Protein AF-0000000071566643 (afdb_homodimer)

Foldseek 3Di:
DDPLVVLVVLLVVLVVLLVVLQVVLVVCVVVVNNVSSVVSNVVSVVSVVSNVVSCVVNVVDDPLLVVLVVLLVVLCCLLVPPLVVVLVVCVVVVVPVSNLLSQLSNVQSVVVNVVSVVQSVQVVVVHGDDDFWWKAQQPRGRIDTHDQDCADPRPRDGSVRIDTDD/DDPLVVLVVLLVVLVVLLVVLQVVLVVCVVVVNNVSSVVSNVVSVVSVVRNVVSCVVNVVDDPLLVVLVVLLVVLCCLLVPPLVVVLVVCVVVVVPVSNLLSQLSNVQSVVSNVVSVVQSVQVVVVHGDDDFWWKAQQPRGRIDTHDQDCADPRPRDGSVRIDTDD

Sequence (332 aa):
MKTNDNLAEAFAGESQANRKYLAYAEAAAKDGLPEIAKLFRAVAAAETIHAHAHLRAMGGIKATAENLRAAISGEKHEFEEMYPAFIATAEAEGARMALLSMRHALEVEKVHHGLFTDALAAVEAGHDLPEGGIHVCGICGHTVIGEVPDQCPVCHAKAGKFSEIAMKTNDNLAEAFAGESQANRKYLAYAEAAAKDGLPEIAKLFRAVAAAETIHAHAHLRAMGGIKATAENLRAAISGEKHEFEEMYPAFIATAEAEGARMALLSMRHALEVEKVHHGLFTDALAAVEAGHDLPEGGIHVCGICGHTVIGEVPDQCPVCHAKAGKFSEIA

Secondary structure (DSSP, 8-state):
--HHHHHHHHHHHHHHHHHHHHHHHHHHHHTT-HHHHHHHHHHHHHHHHHHHHHHHHTT----HHHHHHHHHHHHHHIIIIIHHHHHHHHHHHT-HHHHHHHHHHHHHHHHHHHHHHHHHHHHHTT--PPS--EEEETTT--EEESSPPSB-TTT--BGGGEEEE-/--HHHHHHHHHHHHHHHHHHHHHHHHHHHHTT-HHHHHHHHHHHHHHHHHHHHHHHHTT----HHHHHHHHHHHHHHIIIIIHHHHHHHHHHHT-HHHHHHHHHHHHHHHHHHHHHHHHHHHHHTT--PPS--EEEETTT--EEESSPPSB-TTT--BGGGEEEE-

Solvent-accessible surface area (backbone atoms only — not comparable to full-atom values): 16301 Å² total; per-residue (Å²): 128,52,49,64,56,42,34,50,52,48,23,38,50,25,21,34,46,22,54,50,25,46,52,45,15,53,40,16,40,74,72,71,21,58,47,50,14,31,48,27,39,40,52,19,53,18,24,48,44,41,20,52,40,27,35,53,49,64,63,71,69,57,57,50,61,58,42,31,52,52,49,30,51,52,26,44,46,37,40,72,47,51,35,55,55,42,41,51,43,15,58,77,68,62,38,60,59,49,34,52,40,44,52,39,37,29,59,31,28,50,50,51,25,51,52,35,49,52,45,38,54,27,47,77,71,74,38,58,52,78,88,70,53,35,30,27,31,72,82,47,20,44,70,38,74,53,75,78,51,72,46,39,90,82,79,56,46,52,45,84,49,43,44,76,50,113,127,53,50,62,56,44,33,50,51,49,24,37,50,25,22,35,48,22,56,49,25,45,52,44,13,53,38,16,41,74,71,71,21,59,46,49,13,32,49,28,41,40,50,20,54,18,25,47,43,41,19,52,41,27,34,52,48,63,63,70,68,56,56,52,63,57,41,31,52,54,49,29,52,52,27,45,46,38,40,72,47,50,35,56,55,42,41,51,42,14,58,76,69,63,37,61,58,48,35,52,39,44,53,38,38,31,58,31,28,50,52,51,25,51,55,35,50,53,47,36,54,27,47,76,70,75,37,58,53,78,88,71,53,35,30,28,31,72,82,50,20,45,71,40,75,53,75,79,49,72,47,39,91,83,78,56,46,52,45,84,47,43,43,77,49,114

Structure (mmCIF, N/CA/C/O backbone):
data_AF-0000000071566643-model_v1
#
loop_
_entity.id
_entity.type
_entity.pdbx_description
1 polymer Rubrerythrin
#
loop_
_atom_site.group_PDB
_atom_site.id
_atom_site.type_symbol
_atom_site.label_atom_id
_atom_site.label_alt_id
_atom_site.label_comp_id
_atom_site.label_asym_id
_atom_site.label_entity_id
_atom_site.label_seq_id
_atom_site.pdbx_PDB_ins_code
_atom_site.Cartn_x
_atom_site.Cartn_y
_atom_site.Cartn_z
_atom_site.occupancy
_atom_site.B_iso_or_equiv
_atom_site.auth_seq_id
_atom_site.auth_comp_id
_atom_site.auth_asym_id
_atom_site.auth_atom_id
_atom_site.pdbx_PDB_model_num
ATOM 1 N N . MET A 1 1 ? 13.148 9.711 -19.125 1 86.56 1 MET A N 1
ATOM 2 C CA . MET A 1 1 ? 12.68 9.992 -17.781 1 86.56 1 MET A CA 1
ATOM 3 C C . MET A 1 1 ? 13.852 10.219 -16.828 1 86.56 1 MET A C 1
ATOM 5 O O . MET A 1 1 ? 14.938 9.664 -17.031 1 86.56 1 MET A O 1
ATOM 9 N N . LYS A 1 2 ? 13.609 11.109 -15.953 1 96.56 2 LYS A N 1
ATOM 10 C CA . LYS A 1 2 ? 14.625 11.359 -14.938 1 96.56 2 LYS A CA 1
ATOM 11 C C . LYS A 1 2 ? 14.5 10.383 -13.773 1 96.56 2 LYS A C 1
ATOM 13 O O . LYS A 1 2 ? 13.484 9.688 -13.648 1 96.56 2 LYS A O 1
ATOM 18 N N . THR A 1 3 ? 15.523 10.266 -13.016 1 98.44 3 THR A N 1
ATOM 19 C CA . THR A 1 3 ? 15.578 9.305 -11.914 1 98.44 3 THR A CA 1
ATOM 20 C C . THR A 1 3 ? 14.43 9.531 -10.938 1 98.44 3 THR A C 1
ATOM 22 O O . THR A 1 3 ? 13.82 8.578 -10.453 1 98.44 3 THR A O 1
ATOM 25 N N . ASN A 1 4 ? 14.156 10.773 -10.711 1 97.88 4 ASN A N 1
ATOM 26 C CA . ASN A 1 4 ? 13.062 11.039 -9.773 1 97.88 4 ASN A CA 1
ATOM 27 C C . ASN A 1 4 ? 11.727 10.578 -10.336 1 97.88 4 ASN A C 1
ATOM 29 O O . ASN A 1 4 ? 10.852 10.133 -9.578 1 97.88 4 ASN A O 1
ATOM 33 N N . ASP A 1 5 ? 11.516 10.719 -11.609 1 98.25 5 ASP A N 1
ATOM 34 C CA . ASP A 1 5 ? 10.32 10.195 -12.25 1 98.25 5 ASP A CA 1
ATOM 35 C C . ASP A 1 5 ? 10.266 8.672 -12.156 1 98.25 5 ASP A C 1
ATOM 37 O O . ASP A 1 5 ? 9.195 8.094 -11.93 1 98.25 5 ASP A O 1
ATOM 41 N N . ASN A 1 6 ? 11.445 8.062 -12.398 1 98.56 6 ASN A N 1
ATOM 42 C CA . ASN A 1 6 ? 11.539 6.605 -12.297 1 98.56 6 ASN A CA 1
ATOM 43 C C . ASN A 1 6 ? 11.234 6.121 -10.883 1 98.56 6 ASN A C 1
ATOM 45 O O . ASN A 1 6 ? 10.547 5.113 -10.695 1 98.56 6 ASN A O 1
ATOM 49 N N . LEU A 1 7 ? 11.727 6.871 -9.859 1 98.75 7 LEU A N 1
ATOM 50 C CA . LEU A 1 7 ? 11.438 6.539 -8.469 1 98.75 7 LEU A CA 1
ATOM 51 C C . LEU A 1 7 ? 9.945 6.641 -8.18 1 98.75 7 LEU A C 1
ATOM 53 O O . LEU A 1 7 ? 9.375 5.789 -7.488 1 98.75 7 LEU A O 1
ATOM 57 N N . ALA A 1 8 ? 9.352 7.656 -8.711 1 98.62 8 ALA A N 1
ATOM 58 C CA . ALA A 1 8 ? 7.914 7.844 -8.508 1 98.62 8 ALA A CA 1
ATOM 59 C C . ALA A 1 8 ? 7.121 6.691 -9.117 1 98.62 8 ALA A C 1
ATOM 61 O O . ALA A 1 8 ? 6.16 6.207 -8.523 1 98.62 8 ALA A O 1
ATOM 62 N N . GLU A 1 9 ? 7.496 6.305 -10.328 1 98.5 9 GLU A N 1
ATOM 63 C CA . GLU A 1 9 ? 6.832 5.18 -10.984 1 98.5 9 GLU A CA 1
ATOM 64 C C . GLU A 1 9 ? 7.047 3.885 -10.203 1 98.5 9 GLU A C 1
ATOM 66 O O . GLU A 1 9 ? 6.113 3.092 -10.047 1 98.5 9 GLU A O 1
ATOM 71 N N . ALA A 1 10 ? 8.266 3.668 -9.758 1 98.81 10 ALA A N 1
ATOM 72 C CA . ALA A 1 10 ? 8.57 2.473 -8.977 1 98.81 10 ALA A CA 1
ATOM 73 C C . ALA A 1 10 ? 7.805 2.463 -7.66 1 98.81 10 ALA A C 1
ATOM 75 O O . ALA A 1 10 ? 7.301 1.42 -7.238 1 98.81 10 ALA A O 1
ATOM 76 N N . PHE A 1 11 ? 7.754 3.643 -6.996 1 98.94 11 PHE A N 1
ATOM 77 C CA . PHE A 1 11 ? 6.977 3.773 -5.77 1 98.94 11 PHE A CA 1
ATOM 78 C C . PHE A 1 11 ? 5.516 3.412 -6.012 1 98.94 11 PHE A C 1
ATOM 80 O O . PHE A 1 11 ? 4.918 2.672 -5.23 1 98.94 11 PHE A O 1
ATOM 87 N N . ALA A 1 12 ? 4.957 3.908 -7.09 1 98.75 12 ALA A N 1
ATOM 88 C CA . ALA A 1 12 ? 3.578 3.592 -7.449 1 98.75 12 ALA A CA 1
ATOM 89 C C . ALA A 1 12 ? 3.402 2.094 -7.684 1 98.75 12 ALA A C 1
ATOM 91 O O . ALA A 1 12 ? 2.447 1.489 -7.188 1 98.75 12 ALA A O 1
ATOM 92 N N . GLY A 1 13 ? 4.301 1.516 -8.406 1 98.62 13 GLY A N 1
ATOM 93 C CA . GLY A 1 13 ? 4.234 0.091 -8.695 1 98.62 13 GLY A CA 1
ATOM 94 C C . GLY A 1 13 ? 4.32 -0.772 -7.449 1 98.62 13 GLY A C 1
ATOM 95 O O . GLY A 1 13 ? 3.506 -1.677 -7.258 1 98.62 13 GLY A O 1
ATOM 96 N N . GLU A 1 14 ? 5.32 -0.454 -6.574 1 98.94 14 GLU A N 1
ATOM 97 C CA . GLU A 1 14 ? 5.504 -1.236 -5.355 1 98.94 14 GLU A CA 1
ATOM 98 C C . GLU A 1 14 ? 4.309 -1.091 -4.418 1 98.94 14 GLU A C 1
ATOM 100 O O . GLU A 1 14 ? 3.918 -2.049 -3.748 1 98.94 14 GLU A O 1
ATOM 105 N N . SER A 1 15 ? 3.73 0.114 -4.359 1 98.94 15 SER A N 1
ATOM 106 C CA . SER A 1 15 ? 2.551 0.356 -3.535 1 98.94 15 SER A CA 1
ATOM 107 C C . SER A 1 15 ? 1.367 -0.482 -4.008 1 98.94 15 SER A C 1
ATOM 109 O O . SER A 1 15 ? 0.673 -1.098 -3.193 1 98.94 15 SER A O 1
ATOM 111 N N . GLN A 1 16 ? 1.172 -0.51 -5.309 1 98.88 16 GLN A N 1
ATOM 112 C CA . GLN A 1 16 ? 0.076 -1.281 -5.887 1 98.88 16 GLN A CA 1
ATOM 113 C C . GLN A 1 16 ? 0.292 -2.779 -5.688 1 98.88 16 GLN A C 1
ATOM 115 O O . GLN A 1 16 ? -0.655 -3.516 -5.398 1 98.88 16 GLN A O 1
ATOM 120 N N . ALA A 1 17 ? 1.56 -3.189 -5.855 1 98.88 17 ALA A N 1
ATOM 121 C CA . ALA A 1 17 ? 1.863 -4.605 -5.656 1 98.88 17 ALA A CA 1
ATOM 122 C C . ALA A 1 17 ? 1.521 -5.047 -4.238 1 98.88 17 ALA A C 1
ATOM 124 O O . ALA A 1 17 ? 0.964 -6.125 -4.035 1 98.88 17 ALA A O 1
ATOM 125 N N . ASN A 1 18 ? 1.875 -4.242 -3.291 1 98.94 18 ASN A N 1
ATOM 126 C CA . ASN A 1 18 ? 1.533 -4.566 -1.91 1 98.94 18 ASN A CA 1
ATOM 127 C C . ASN A 1 18 ? 0.031 -4.777 -1.739 1 98.94 18 ASN A C 1
ATOM 129 O O . ASN A 1 18 ? -0.397 -5.773 -1.154 1 98.94 18 ASN A O 1
ATOM 133 N N . ARG A 1 19 ? -0.787 -3.844 -2.221 1 98.88 19 ARG A N 1
ATOM 134 C CA . ARG A 1 19 ? -2.234 -3.949 -2.066 1 98.88 19 ARG A CA 1
ATOM 135 C C . ARG A 1 19 ? -2.773 -5.18 -2.789 1 98.88 19 ARG A C 1
ATOM 137 O O . ARG A 1 19 ? -3.631 -5.891 -2.26 1 98.88 19 ARG A O 1
ATOM 144 N N . LYS A 1 20 ? -2.266 -5.449 -4.031 1 98.94 20 LYS A N 1
ATOM 145 C CA . LYS A 1 20 ? -2.715 -6.609 -4.793 1 98.94 20 LYS A CA 1
ATOM 146 C C . LYS A 1 20 ? -2.404 -7.906 -4.047 1 98.94 20 LYS A C 1
ATOM 148 O O . LYS A 1 20 ? -3.275 -8.766 -3.896 1 98.94 20 LYS A O 1
ATOM 153 N N . TYR A 1 21 ? -1.2 -7.992 -3.559 1 98.94 21 TYR A N 1
ATOM 154 C CA . TYR A 1 21 ? -0.757 -9.258 -2.982 1 98.94 21 TYR A CA 1
ATOM 155 C C . TYR A 1 21 ? -1.482 -9.547 -1.674 1 98.94 21 TYR A C 1
ATOM 157 O O . TYR A 1 21 ? -1.75 -10.703 -1.347 1 98.94 21 TYR A O 1
ATOM 165 N N . LEU A 1 22 ? -1.832 -8.5 -0.95 1 98.94 22 LEU A N 1
ATOM 166 C CA . LEU A 1 22 ? -2.633 -8.734 0.248 1 98.94 22 LEU A CA 1
ATOM 167 C C . LEU A 1 22 ? -4.039 -9.188 -0.118 1 98.94 22 LEU A C 1
ATOM 169 O O . LEU A 1 22 ? -4.617 -10.039 0.562 1 98.94 22 LEU A O 1
ATOM 173 N N . ALA A 1 23 ? -4.594 -8.633 -1.182 1 98.94 23 ALA A N 1
ATOM 174 C CA . ALA A 1 23 ? -5.887 -9.117 -1.658 1 98.94 23 ALA A CA 1
ATOM 175 C C . ALA A 1 23 ? -5.789 -10.555 -2.152 1 98.94 23 ALA A C 1
ATOM 177 O O . ALA A 1 23 ? -6.676 -11.375 -1.886 1 98.94 23 ALA A O 1
ATOM 178 N N . TYR A 1 24 ? -4.707 -10.875 -2.873 1 98.94 24 TYR A N 1
ATOM 179 C CA . TYR A 1 24 ? -4.484 -12.227 -3.373 1 98.94 24 TYR A CA 1
ATOM 180 C C . TYR A 1 24 ? -4.309 -13.211 -2.223 1 98.94 24 TYR A C 1
ATOM 182 O O . TYR A 1 24 ? -4.711 -14.367 -2.326 1 98.94 24 TYR A O 1
ATOM 190 N N . ALA A 1 25 ? -3.635 -12.734 -1.163 1 98.94 25 ALA A N 1
ATOM 191 C CA . ALA A 1 25 ? -3.48 -13.57 0.022 1 98.94 25 ALA A CA 1
ATOM 192 C C . ALA A 1 25 ? -4.84 -13.984 0.581 1 98.94 25 ALA A C 1
ATOM 194 O O . ALA A 1 25 ? -5.043 -15.156 0.924 1 98.94 25 ALA A O 1
ATOM 195 N N . GLU A 1 26 ? -5.734 -13.047 0.691 1 98.81 26 GLU A N 1
ATOM 196 C CA . GLU A 1 26 ? -7.074 -13.352 1.179 1 98.81 26 GLU A CA 1
ATOM 197 C C . GLU A 1 26 ? -7.785 -14.344 0.258 1 98.81 26 GLU A C 1
ATOM 199 O O . GLU A 1 26 ? -8.445 -15.266 0.728 1 98.81 26 GLU A O 1
ATOM 204 N N . ALA A 1 27 ? -7.66 -14.125 -1.041 1 98.81 27 ALA A N 1
ATOM 205 C CA . ALA A 1 27 ? -8.25 -15.039 -2.014 1 98.81 27 ALA A CA 1
ATOM 206 C C . ALA A 1 27 ? -7.68 -16.453 -1.866 1 98.81 27 ALA A C 1
ATOM 208 O O . ALA A 1 27 ? -8.414 -17.438 -1.919 1 98.81 27 ALA A O 1
ATOM 209 N N . ALA A 1 28 ? -6.379 -16.531 -1.726 1 98.88 28 ALA A N 1
ATOM 210 C CA . ALA A 1 28 ? -5.727 -17.828 -1.574 1 98.88 28 ALA A CA 1
ATOM 211 C C . ALA A 1 28 ? -6.207 -18.547 -0.315 1 98.88 28 ALA A C 1
ATOM 213 O O . ALA A 1 28 ? -6.438 -19.75 -0.329 1 98.88 28 ALA A O 1
ATOM 214 N N . ALA A 1 29 ? -6.312 -17.781 0.771 1 98.81 29 ALA A N 1
ATOM 215 C CA . ALA A 1 29 ? -6.852 -18.359 2 1 98.81 29 ALA A CA 1
ATOM 216 C C . ALA A 1 29 ? -8.25 -18.906 1.774 1 98.81 29 ALA A C 1
ATOM 218 O O . ALA A 1 29 ? -8.562 -20.016 2.211 1 98.81 29 ALA A O 1
ATOM 219 N N . LYS A 1 30 ? -9.078 -18.172 1.105 1 98.62 30 LYS A N 1
ATOM 220 C CA . LYS A 1 30 ? -10.445 -18.594 0.818 1 98.62 30 LYS A CA 1
ATOM 221 C C . LYS A 1 30 ? -10.469 -19.828 -0.067 1 98.62 30 LYS A C 1
ATOM 223 O O . LYS A 1 30 ? -11.367 -20.672 0.05 1 98.62 30 LYS A O 1
ATOM 228 N N . ASP A 1 31 ? -9.5 -19.953 -0.931 1 98.5 31 ASP A N 1
ATOM 229 C CA . ASP A 1 31 ? -9.398 -21.078 -1.846 1 98.5 31 ASP A CA 1
ATOM 230 C C . ASP A 1 31 ? -8.828 -22.297 -1.137 1 98.5 31 ASP A C 1
ATOM 232 O O . ASP A 1 31 ? -8.617 -23.344 -1.76 1 98.5 31 ASP A O 1
ATOM 236 N N . GLY A 1 32 ? -8.453 -22.203 0.17 1 98.38 32 GLY A N 1
ATOM 237 C CA . GLY A 1 32 ? -7.934 -23.328 0.928 1 98.38 32 GLY A CA 1
ATOM 238 C C . GLY A 1 32 ? -6.445 -23.547 0.737 1 98.38 32 GLY A C 1
ATOM 239 O O . GLY A 1 32 ? -5.961 -24.672 0.788 1 98.38 32 GLY A O 1
ATOM 240 N N . LEU A 1 33 ? -5.773 -22.484 0.394 1 98.69 33 LEU A N 1
ATOM 241 C CA . LEU A 1 33 ? -4.332 -22.516 0.165 1 98.69 33 LEU A CA 1
ATOM 242 C C . LEU A 1 33 ? -3.605 -21.594 1.142 1 98.69 33 LEU A C 1
ATOM 244 O O . LEU A 1 33 ? -2.988 -20.609 0.732 1 98.69 33 LEU A O 1
ATOM 248 N N . PRO A 1 34 ? -3.541 -21.953 2.43 1 98.62 34 PRO A N 1
ATOM 249 C CA . PRO A 1 34 ? -3.008 -21.047 3.457 1 98.62 34 PRO A CA 1
ATOM 250 C C . PRO A 1 34 ? -1.513 -20.781 3.291 1 98.62 34 PRO A C 1
ATOM 252 O O . PRO A 1 34 ? -1.029 -19.719 3.648 1 98.62 34 PRO A O 1
ATOM 255 N N . GLU A 1 35 ? -0.776 -21.703 2.787 1 98.69 35 GLU A N 1
ATOM 256 C CA . GLU A 1 35 ? 0.658 -21.484 2.637 1 98.69 35 GLU A CA 1
ATOM 257 C C . GLU A 1 35 ? 0.949 -20.516 1.485 1 98.69 35 GLU A C 1
ATOM 259 O O . GLU A 1 35 ? 1.887 -19.719 1.555 1 98.69 35 GLU A O 1
ATOM 264 N N . ILE A 1 36 ? 0.182 -20.594 0.44 1 98.88 36 ILE A N 1
ATOM 265 C CA . ILE A 1 36 ? 0.317 -19.625 -0.65 1 98.88 36 ILE A CA 1
ATOM 266 C C . ILE A 1 36 ? -0.153 -18.25 -0.186 1 98.88 36 ILE A C 1
ATOM 268 O O . ILE A 1 36 ? 0.425 -17.234 -0.566 1 98.88 36 ILE A O 1
ATOM 272 N N . ALA A 1 37 ? -1.225 -18.219 0.633 1 98.94 37 ALA A N 1
ATOM 273 C CA . ALA A 1 37 ? -1.638 -16.953 1.245 1 98.94 37 ALA A CA 1
ATOM 274 C C . ALA A 1 37 ? -0.489 -16.312 2.025 1 98.94 37 ALA A C 1
ATOM 276 O O . ALA A 1 37 ? -0.242 -15.117 1.913 1 98.94 37 ALA A O 1
ATOM 277 N N . LYS A 1 38 ? 0.237 -17.156 2.736 1 98.81 38 LYS A N 1
ATOM 278 C CA . LYS A 1 38 ? 1.388 -16.703 3.512 1 98.81 38 LYS A CA 1
ATOM 279 C C . LYS A 1 38 ? 2.479 -16.141 2.6 1 98.81 38 LYS A C 1
ATOM 281 O O . LYS A 1 38 ? 3.107 -15.133 2.92 1 98.81 38 LYS A O 1
ATOM 286 N N . LEU A 1 39 ? 2.707 -16.781 1.517 1 98.88 39 LEU A N 1
ATOM 287 C CA . LEU A 1 39 ? 3.691 -16.297 0.552 1 98.88 39 LEU A CA 1
ATOM 288 C C . LEU A 1 39 ? 3.311 -14.922 0.027 1 98.88 39 LEU A C 1
ATOM 290 O O . LEU A 1 39 ? 4.156 -14.023 -0.044 1 98.88 39 LEU A O 1
ATOM 294 N N . PHE A 1 40 ? 1.979 -14.734 -0.355 1 98.94 40 PHE A N 1
ATOM 295 C CA . PHE A 1 40 ? 1.52 -13.43 -0.819 1 98.94 40 PHE A CA 1
ATOM 296 C C . PHE A 1 40 ? 1.737 -12.367 0.251 1 98.94 40 PHE A C 1
ATOM 298 O O . PHE A 1 40 ? 2.158 -11.25 -0.053 1 98.94 40 PHE A O 1
ATOM 305 N N . ARG A 1 41 ? 1.467 -12.695 1.492 1 98.94 41 ARG A N 1
ATOM 306 C CA . ARG A 1 41 ? 1.683 -11.734 2.574 1 98.94 41 ARG A CA 1
ATOM 307 C C . ARG A 1 41 ? 3.162 -11.398 2.715 1 98.94 41 ARG A C 1
ATOM 309 O O . ARG A 1 41 ? 3.518 -10.242 2.969 1 98.94 41 ARG A O 1
ATOM 316 N N . ALA A 1 42 ? 4.055 -12.375 2.598 1 98.94 42 ALA A N 1
ATOM 317 C CA . ALA A 1 42 ? 5.496 -12.156 2.727 1 98.94 42 ALA A CA 1
ATOM 318 C C . ALA A 1 42 ? 6.012 -11.25 1.616 1 98.94 42 ALA A C 1
ATOM 320 O O . ALA A 1 42 ? 6.781 -10.32 1.873 1 98.94 42 ALA A O 1
ATOM 321 N N . VAL A 1 43 ? 5.555 -11.547 0.416 1 98.94 43 VAL A N 1
ATOM 322 C CA . VAL A 1 43 ? 6 -10.711 -0.697 1 98.94 43 VAL A CA 1
ATOM 323 C C . VAL A 1 43 ? 5.41 -9.312 -0.563 1 98.94 43 VAL A C 1
ATOM 325 O O . VAL A 1 43 ? 6.07 -8.32 -0.884 1 98.94 43 VAL A O 1
ATOM 328 N N . ALA A 1 44 ? 4.133 -9.211 -0.082 1 98.94 44 ALA A N 1
ATOM 329 C CA . ALA A 1 44 ? 3.559 -7.895 0.188 1 98.94 44 ALA A CA 1
ATOM 330 C C . ALA A 1 44 ? 4.422 -7.113 1.174 1 98.94 44 ALA A C 1
ATOM 332 O O . ALA A 1 44 ? 4.629 -5.91 1.006 1 98.94 44 ALA A O 1
ATOM 333 N N . ALA A 1 45 ? 4.934 -7.754 2.189 1 98.88 45 ALA A N 1
ATOM 334 C CA . ALA A 1 45 ? 5.816 -7.102 3.154 1 98.88 45 ALA A CA 1
ATOM 335 C C . ALA A 1 45 ? 7.09 -6.602 2.479 1 98.88 45 ALA A C 1
ATOM 337 O O . ALA A 1 45 ? 7.566 -5.504 2.775 1 98.88 45 ALA A O 1
ATOM 338 N N . ALA A 1 46 ? 7.637 -7.406 1.629 1 98.94 46 ALA A N 1
ATOM 339 C CA . ALA A 1 46 ? 8.82 -7.012 0.869 1 98.94 46 ALA A CA 1
ATOM 340 C C . ALA A 1 46 ? 8.531 -5.789 0.002 1 98.94 46 ALA A C 1
ATOM 342 O O . ALA A 1 46 ? 9.359 -4.883 -0.095 1 98.94 46 ALA A O 1
ATOM 343 N N . GLU A 1 47 ? 7.305 -5.746 -0.63 1 98.94 47 GLU A N 1
ATOM 344 C CA . GLU A 1 47 ? 6.941 -4.613 -1.479 1 98.94 47 GLU A CA 1
ATOM 345 C C . GLU A 1 47 ? 6.832 -3.326 -0.665 1 98.94 47 GLU A C 1
ATOM 347 O O . GLU A 1 47 ? 7.113 -2.238 -1.171 1 98.94 47 GLU A O 1
ATOM 352 N N . THR A 1 48 ? 6.418 -3.436 0.57 1 98.88 48 THR A N 1
ATOM 353 C CA . THR A 1 48 ? 6.406 -2.281 1.462 1 98.88 48 THR A CA 1
ATOM 354 C C . THR A 1 48 ? 7.816 -1.725 1.641 1 98.88 48 THR A C 1
ATOM 356 O O . THR A 1 48 ? 8.023 -0.511 1.572 1 98.88 48 THR A O 1
ATOM 359 N N . ILE A 1 49 ? 8.766 -2.605 1.858 1 98.88 49 ILE A N 1
ATOM 360 C CA . ILE A 1 49 ? 10.156 -2.201 2.053 1 98.88 49 ILE A CA 1
ATOM 361 C C . ILE A 1 49 ? 10.664 -1.488 0.802 1 98.88 49 ILE A C 1
ATOM 363 O O . ILE A 1 49 ? 11.297 -0.434 0.896 1 98.88 49 ILE A O 1
ATOM 367 N N . HIS A 1 50 ? 10.352 -2.023 -0.378 1 98.94 50 HIS A N 1
ATOM 368 C CA . HIS A 1 50 ? 10.75 -1.4 -1.637 1 98.94 50 HIS A CA 1
ATOM 369 C C . HIS A 1 50 ? 10.109 -0.025 -1.793 1 98.94 50 HIS A C 1
ATOM 371 O O . HIS A 1 50 ? 10.789 0.948 -2.125 1 98.94 50 HIS A O 1
ATOM 377 N N . ALA A 1 51 ? 8.805 0.051 -1.548 1 98.94 51 ALA A N 1
ATOM 378 C CA . ALA A 1 51 ? 8.07 1.305 -1.705 1 98.94 51 ALA A CA 1
ATOM 379 C C . ALA A 1 51 ? 8.648 2.396 -0.81 1 98.94 51 ALA A C 1
ATOM 381 O O . ALA A 1 51 ? 8.891 3.516 -1.265 1 98.94 51 ALA A O 1
ATOM 382 N N . HIS A 1 52 ? 8.891 2.037 0.436 1 98.88 52 HIS A N 1
ATOM 383 C CA . HIS A 1 52 ? 9.383 3.033 1.378 1 98.88 52 HIS A CA 1
ATOM 384 C C . HIS A 1 52 ? 10.82 3.428 1.06 1 98.88 52 HIS A C 1
ATOM 386 O O . HIS A 1 52 ? 11.211 4.582 1.256 1 98.88 52 HIS A O 1
ATOM 392 N N . ALA A 1 53 ? 11.656 2.473 0.554 1 98.81 53 ALA A N 1
ATOM 393 C CA . ALA A 1 53 ? 13.008 2.809 0.125 1 98.81 53 ALA A CA 1
ATOM 394 C C . ALA A 1 53 ? 12.984 3.816 -1.021 1 98.81 53 ALA A C 1
ATOM 396 O O . ALA A 1 53 ? 13.766 4.773 -1.029 1 98.81 53 ALA A O 1
ATOM 397 N N . HIS A 1 54 ? 12.094 3.59 -1.986 1 98.88 54 HIS A N 1
ATOM 398 C CA . HIS A 1 54 ? 11.969 4.512 -3.111 1 98.88 54 HIS A CA 1
ATOM 399 C C . HIS A 1 54 ? 11.492 5.883 -2.648 1 98.88 54 HIS A C 1
ATOM 401 O O . HIS A 1 54 ? 12.008 6.91 -3.096 1 98.88 54 HIS A O 1
ATOM 407 N N . LEU A 1 55 ? 10.469 5.895 -1.773 1 98.88 55 LEU A N 1
ATOM 408 C CA . LEU A 1 55 ? 9.922 7.145 -1.253 1 98.88 55 LEU A CA 1
ATOM 409 C C . LEU A 1 55 ? 10.992 7.953 -0.537 1 98.88 55 LEU A C 1
ATOM 411 O O . LEU A 1 55 ? 11.086 9.172 -0.715 1 98.88 55 LEU A O 1
ATOM 415 N N . ARG A 1 56 ? 11.789 7.254 0.221 1 98.69 56 ARG A N 1
ATOM 416 C CA . ARG A 1 56 ? 12.891 7.918 0.903 1 98.69 56 ARG A CA 1
ATOM 417 C C . ARG A 1 56 ? 13.906 8.461 -0.098 1 98.69 56 ARG A C 1
ATOM 419 O O . ARG A 1 56 ? 14.359 9.602 0.026 1 98.69 56 ARG A O 1
ATOM 426 N N . ALA A 1 57 ? 14.273 7.656 -1.081 1 98.5 57 ALA A N 1
ATOM 427 C CA . ALA A 1 57 ? 15.281 8.031 -2.062 1 98.5 57 ALA A CA 1
ATOM 428 C C . ALA A 1 57 ? 14.852 9.266 -2.848 1 98.5 57 ALA A C 1
ATOM 430 O O . ALA A 1 57 ? 15.695 10.07 -3.258 1 98.5 57 ALA A O 1
ATOM 431 N N . MET A 1 58 ? 13.547 9.414 -2.98 1 97.62 58 MET A N 1
ATOM 432 C CA . MET A 1 58 ? 13.102 10.562 -3.766 1 97.62 58 MET A CA 1
ATOM 433 C C . MET A 1 58 ? 12.789 11.75 -2.863 1 97.62 58 MET A C 1
ATOM 435 O O . MET A 1 58 ? 12.273 12.766 -3.328 1 97.62 58 MET A O 1
ATOM 439 N N . GLY A 1 59 ? 13.016 11.617 -1.567 1 97.88 59 GLY A N 1
ATOM 440 C CA . GLY A 1 59 ? 12.844 12.727 -0.642 1 97.88 59 GLY A CA 1
ATOM 441 C C . GLY A 1 59 ? 11.391 12.984 -0.292 1 97.88 59 GLY A C 1
ATOM 442 O O . GLY A 1 59 ? 10.992 14.133 -0.051 1 97.88 59 GLY A O 1
ATOM 443 N N . GLY A 1 60 ? 10.609 11.891 -0.23 1 98.38 60 GLY A N 1
ATOM 444 C CA . GLY A 1 60 ? 9.164 12.039 -0.09 1 98.38 60 GLY A CA 1
ATOM 445 C C . GLY A 1 60 ? 8.703 12.023 1.354 1 98.38 60 GLY A C 1
ATOM 446 O O . GLY A 1 60 ? 7.504 12.094 1.627 1 98.38 60 GLY A O 1
ATOM 447 N N . ILE A 1 61 ? 9.633 11.922 2.275 1 98.81 61 ILE A N 1
ATOM 448 C CA . ILE A 1 61 ? 9.32 11.93 3.701 1 98.81 61 ILE A CA 1
ATOM 449 C C . ILE A 1 61 ? 9.992 13.133 4.367 1 98.81 61 ILE A C 1
ATOM 451 O O . ILE A 1 61 ? 11.219 13.258 4.344 1 98.81 61 ILE A O 1
ATOM 455 N N . LYS A 1 62 ? 9.219 13.992 4.891 1 98.62 62 LYS A N 1
ATOM 456 C CA . LYS A 1 62 ? 9.703 15.242 5.473 1 98.62 62 LYS A CA 1
ATOM 457 C C . LYS A 1 62 ? 9.234 15.398 6.918 1 98.62 62 LYS A C 1
ATOM 459 O O . LYS A 1 62 ? 8.875 14.406 7.566 1 98.62 62 LYS A O 1
ATOM 464 N N . ALA A 1 63 ? 9.453 16.547 7.457 1 98.62 63 ALA A N 1
ATOM 465 C CA . ALA A 1 63 ? 8.93 16.844 8.789 1 98.62 63 ALA A CA 1
ATOM 466 C C . ALA A 1 63 ? 7.402 16.766 8.812 1 98.62 63 ALA A C 1
ATOM 468 O O . ALA A 1 63 ? 6.75 16.922 7.777 1 98.62 63 ALA A O 1
ATOM 469 N N . THR A 1 64 ? 6.863 16.547 9.984 1 98.88 64 THR A N 1
ATOM 470 C CA . THR A 1 64 ? 5.445 16.219 10.117 1 98.88 64 THR A CA 1
ATOM 471 C C . THR A 1 64 ? 4.582 17.328 9.523 1 98.88 64 THR A C 1
ATOM 473 O O . THR A 1 64 ? 3.604 17.062 8.828 1 98.88 64 THR A O 1
ATOM 476 N N . ALA A 1 65 ? 4.926 18.547 9.719 1 98.88 65 ALA A N 1
ATOM 477 C CA . ALA A 1 65 ? 4.129 19.656 9.172 1 98.88 65 ALA A CA 1
ATOM 478 C C . ALA A 1 65 ? 4.109 19.609 7.648 1 98.88 65 ALA A C 1
ATOM 480 O O . ALA A 1 65 ? 3.064 19.812 7.031 1 98.88 65 ALA A O 1
ATOM 481 N N . GLU A 1 66 ? 5.258 19.375 7.043 1 98.88 66 GLU A N 1
ATOM 482 C CA . GLU A 1 66 ? 5.34 19.281 5.59 1 98.88 66 GLU A CA 1
ATOM 483 C C . GLU A 1 66 ? 4.582 18.062 5.062 1 98.88 66 GLU A C 1
ATOM 485 O O . GLU A 1 66 ? 3.92 18.141 4.027 1 98.88 66 GLU A O 1
ATOM 490 N N . ASN A 1 67 ? 4.723 16.953 5.77 1 98.94 67 ASN A N 1
ATOM 491 C CA . ASN A 1 67 ? 3.992 15.742 5.395 1 98.94 67 ASN A CA 1
ATOM 492 C C . ASN A 1 67 ? 2.482 15.961 5.449 1 98.94 67 ASN A C 1
ATOM 494 O O . ASN A 1 67 ? 1.751 15.5 4.574 1 98.94 67 ASN A O 1
ATOM 498 N N . LEU A 1 68 ? 2.01 16.672 6.5 1 99 68 LEU A N 1
ATOM 499 C CA . LEU A 1 68 ? 0.592 17 6.625 1 99 68 LEU A CA 1
ATOM 500 C C . LEU A 1 68 ? 0.13 17.891 5.477 1 99 68 LEU A C 1
ATOM 502 O O . LEU A 1 68 ? -0.958 17.688 4.934 1 99 68 LEU A O 1
ATOM 506 N N . ARG A 1 69 ? 0.947 18.844 5.07 1 98.94 69 ARG A N 1
ATOM 507 C CA . ARG A 1 69 ? 0.58 19.703 3.955 1 98.94 69 ARG A CA 1
ATOM 508 C C . ARG A 1 69 ? 0.455 18.906 2.662 1 98.94 69 ARG A C 1
ATOM 510 O O . ARG A 1 69 ? -0.457 19.141 1.866 1 98.94 69 ARG A O 1
ATOM 517 N N . ALA A 1 70 ? 1.396 18 2.475 1 98.81 70 ALA A N 1
ATOM 518 C CA . ALA A 1 70 ? 1.317 17.125 1.303 1 98.81 70 ALA A CA 1
ATOM 519 C C . ALA A 1 70 ? 0.046 16.281 1.329 1 98.81 70 ALA A C 1
ATOM 521 O O . ALA A 1 70 ? -0.622 16.125 0.305 1 98.81 70 ALA A O 1
ATOM 522 N N . ALA A 1 71 ? -0.281 15.711 2.5 1 98.94 71 ALA A N 1
ATOM 523 C CA . ALA A 1 71 ? -1.475 14.883 2.65 1 98.94 71 ALA A CA 1
ATOM 524 C C . ALA A 1 71 ? -2.74 15.695 2.393 1 98.94 71 ALA A C 1
ATOM 526 O O . ALA A 1 71 ? -3.654 15.227 1.706 1 98.94 71 ALA A O 1
ATOM 527 N N . ILE A 1 72 ? -2.805 16.922 2.945 1 98.94 72 ILE A N 1
ATOM 528 C CA . ILE A 1 72 ? -3.947 17.812 2.771 1 98.94 72 ILE A CA 1
ATOM 529 C C . ILE A 1 72 ? -4.164 18.094 1.285 1 98.94 72 ILE A C 1
ATOM 531 O O . ILE A 1 72 ? -5.289 18 0.789 1 98.94 72 ILE A O 1
ATOM 535 N N . SER A 1 73 ? -3.102 18.406 0.595 1 98.75 73 SER A N 1
ATOM 536 C CA . SER A 1 73 ? -3.176 18.688 -0.835 1 98.75 73 SER A CA 1
ATOM 537 C C . SER A 1 73 ? -3.666 17.469 -1.611 1 98.75 73 SER A C 1
ATOM 539 O O . SER A 1 73 ? -4.488 17.594 -2.521 1 98.75 73 SER A O 1
ATOM 541 N N . GLY A 1 74 ? -3.115 16.297 -1.304 1 98.31 74 GLY A N 1
ATOM 542 C CA . GLY A 1 74 ? -3.533 15.07 -1.963 1 98.31 74 GLY A CA 1
ATOM 543 C C . GLY A 1 74 ? -4.996 14.742 -1.739 1 98.31 74 GLY A C 1
ATOM 544 O O . GLY A 1 74 ? -5.723 14.438 -2.689 1 98.31 74 GLY A O 1
ATOM 545 N N . GLU A 1 75 ? -5.445 14.82 -0.476 1 98.75 75 GLU A N 1
ATOM 546 C CA . GLU A 1 75 ? -6.848 14.555 -0.168 1 98.75 75 GLU A CA 1
ATOM 547 C C . GLU A 1 75 ? -7.77 15.531 -0.9 1 98.75 75 GLU A C 1
ATOM 549 O O . GLU A 1 75 ? -8.812 15.133 -1.421 1 98.75 75 GLU A O 1
ATOM 554 N N . LYS A 1 76 ? -7.375 16.797 -0.876 1 98.69 76 LYS A N 1
ATOM 555 C CA . LYS A 1 76 ? -8.164 17.828 -1.535 1 98.69 76 LYS A CA 1
ATOM 556 C C . LYS A 1 76 ? -8.328 17.531 -3.023 1 98.69 76 LYS A C 1
ATOM 558 O O . LYS A 1 76 ? -9.43 17.625 -3.564 1 98.69 76 LYS A O 1
ATOM 563 N N . HIS A 1 77 ? -7.223 17.203 -3.666 1 98.44 77 HIS A N 1
ATOM 564 C CA . HIS A 1 77 ? -7.266 16.859 -5.082 1 98.44 77 HIS A CA 1
ATOM 565 C C . HIS A 1 77 ? -8.234 15.703 -5.344 1 98.44 77 HIS A C 1
ATOM 567 O O . HIS A 1 77 ? -9 15.742 -6.309 1 98.44 77 HIS A O 1
ATOM 573 N N . GLU A 1 78 ? -8.258 14.703 -4.484 1 98.38 78 GLU A N 1
ATOM 574 C CA . GLU A 1 78 ? -9.094 13.523 -4.684 1 98.38 78 GLU A CA 1
ATOM 575 C C . GLU A 1 78 ? -10.578 13.867 -4.57 1 98.38 78 GLU A C 1
ATOM 577 O O . GLU A 1 78 ? -11.367 13.516 -5.449 1 98.38 78 GLU A O 1
ATOM 582 N N . PHE A 1 79 ? -11.008 14.586 -3.518 1 98.06 79 PHE A N 1
ATOM 583 C CA . PHE A 1 79 ? -12.438 14.75 -3.32 1 98.06 79 PHE A CA 1
ATOM 584 C C . PHE A 1 79 ? -12.969 15.93 -4.121 1 98.06 79 PHE A C 1
ATOM 586 O O . PHE A 1 79 ? -14.164 16 -4.426 1 98.06 79 PHE A O 1
ATOM 593 N N . GLU A 1 80 ? -12.078 16.891 -4.539 1 98.5 80 GLU A N 1
ATOM 594 C CA . GLU A 1 80 ? -12.578 18.047 -5.266 1 98.5 80 GLU A CA 1
ATOM 595 C C . GLU A 1 80 ? -12.516 17.828 -6.773 1 98.5 80 GLU A C 1
ATOM 597 O O . GLU A 1 80 ? -13.297 18.422 -7.527 1 98.5 80 GLU A O 1
ATOM 602 N N . GLU A 1 81 ? -11.57 16.984 -7.219 1 98.38 81 GLU A N 1
ATOM 603 C CA . GLU A 1 81 ? -11.328 16.922 -8.656 1 98.38 81 GLU A CA 1
ATOM 604 C C . GLU A 1 81 ? -11.406 15.477 -9.156 1 98.38 81 GLU A C 1
ATOM 606 O O . GLU A 1 81 ? -12.25 15.148 -9.984 1 98.38 81 GLU A O 1
ATOM 611 N N . MET A 1 82 ? -10.617 14.57 -8.617 1 98.25 82 MET A N 1
ATOM 612 C CA . MET A 1 82 ? -10.43 13.227 -9.164 1 98.25 82 MET A CA 1
ATOM 613 C C . MET A 1 82 ? -11.719 12.422 -9.07 1 98.25 82 MET A C 1
ATOM 615 O O . MET A 1 82 ? -12.258 11.984 -10.094 1 98.25 82 MET A O 1
ATOM 619 N N . TYR A 1 83 ? -12.195 12.305 -7.871 1 98.75 83 TYR A N 1
ATOM 620 C CA . TYR A 1 83 ? -13.32 11.391 -7.691 1 98.75 83 TYR A CA 1
ATOM 621 C C . TYR A 1 83 ? -14.586 11.953 -8.328 1 98.75 83 TYR A C 1
ATOM 623 O O . TYR A 1 83 ? -15.367 11.211 -8.938 1 98.75 83 TYR A O 1
ATOM 631 N N . PRO A 1 84 ? -14.898 13.312 -8.203 1 98.75 84 PRO A N 1
ATOM 632 C CA . PRO A 1 84 ? -16.078 13.812 -8.914 1 98.75 84 PRO A CA 1
ATOM 633 C C . PRO A 1 84 ? -16.047 13.5 -10.406 1 98.75 84 PRO A C 1
ATOM 635 O O . PRO A 1 84 ? -17.062 13.07 -10.969 1 98.75 84 PRO A O 1
ATOM 638 N N . ALA A 1 85 ? -14.898 13.648 -11.047 1 98.69 85 ALA A N 1
ATOM 639 C CA . ALA A 1 85 ? -14.781 13.344 -12.469 1 98.69 85 ALA A CA 1
ATOM 640 C C . ALA A 1 85 ? -14.945 11.844 -12.727 1 98.69 85 ALA A C 1
ATOM 642 O O . ALA A 1 85 ? -15.602 11.445 -13.688 1 98.69 85 ALA A O 1
ATOM 643 N N . PHE A 1 86 ? -14.344 11.008 -11.906 1 98.81 86 PHE A N 1
ATOM 644 C CA . PHE A 1 86 ? -14.422 9.562 -12.055 1 98.81 86 PHE A CA 1
ATOM 645 C C . PHE A 1 86 ? -15.852 9.07 -11.852 1 98.81 86 PHE A C 1
ATOM 647 O O . PHE A 1 86 ? -16.312 8.188 -12.578 1 98.81 86 PHE A O 1
ATOM 654 N N . ILE A 1 87 ? -16.516 9.609 -10.836 1 98.69 87 ILE A N 1
ATOM 655 C CA . ILE A 1 87 ? -17.891 9.219 -10.508 1 98.69 87 ILE A CA 1
ATOM 656 C C . ILE A 1 87 ? -18.828 9.586 -11.656 1 98.69 87 ILE A C 1
ATOM 658 O O . ILE A 1 87 ? -19.703 8.805 -12.023 1 98.69 87 ILE A O 1
ATOM 662 N N . ALA A 1 88 ? -18.609 10.75 -12.273 1 98.56 88 ALA A N 1
ATOM 663 C CA . ALA A 1 88 ? -19.422 11.156 -13.414 1 98.56 88 ALA A CA 1
ATOM 664 C C . ALA A 1 88 ? -19.297 10.148 -14.555 1 98.56 88 ALA A C 1
ATOM 666 O O . ALA A 1 88 ? -20.297 9.789 -15.188 1 98.56 88 ALA A O 1
ATOM 667 N N . THR A 1 89 ? -18.078 9.711 -14.844 1 98.56 89 THR A N 1
ATOM 668 C CA . THR A 1 89 ? -17.828 8.719 -15.891 1 98.56 89 THR A CA 1
ATOM 669 C C . THR A 1 89 ? -18.531 7.398 -15.555 1 98.56 89 THR A C 1
ATOM 671 O O . THR A 1 89 ? -19.172 6.793 -16.406 1 98.56 89 THR A O 1
ATOM 674 N N . ALA A 1 90 ? -18.375 6.953 -14.32 1 98.56 90 ALA A N 1
ATOM 675 C CA . ALA A 1 90 ? -18.953 5.688 -13.883 1 98.56 90 ALA A CA 1
ATOM 676 C C . ALA A 1 90 ? -20.484 5.734 -13.961 1 98.56 90 ALA A C 1
ATOM 678 O O . ALA A 1 90 ? -21.125 4.738 -14.297 1 98.56 90 ALA A O 1
ATOM 679 N N . GLU A 1 91 ? -21.047 6.906 -13.602 1 98.38 91 GLU A N 1
ATOM 680 C CA . GLU A 1 91 ? -22.5 7.09 -13.703 1 98.38 91 GLU A CA 1
ATOM 681 C C . GLU A 1 91 ? -22.969 6.961 -15.148 1 98.38 91 GLU A C 1
ATOM 683 O O . GLU A 1 91 ? -23.953 6.285 -15.43 1 98.38 91 GLU A O 1
ATOM 688 N N . ALA A 1 92 ? -22.297 7.605 -15.992 1 98.38 92 ALA A N 1
ATOM 689 C CA . ALA A 1 92 ? -22.641 7.594 -17.406 1 98.38 92 ALA A CA 1
ATOM 690 C C . ALA A 1 92 ? -22.594 6.18 -17.969 1 98.38 92 ALA A C 1
ATOM 692 O O . ALA A 1 92 ? -23.375 5.824 -18.859 1 98.38 92 ALA A O 1
ATOM 693 N N . GLU A 1 93 ? -21.672 5.367 -17.438 1 98.12 93 GLU A N 1
ATOM 694 C CA . GLU A 1 93 ? -21.469 4.016 -17.953 1 98.12 93 GLU A CA 1
ATOM 695 C C . GLU A 1 93 ? -22.312 3.002 -17.172 1 98.12 93 GLU A C 1
ATOM 697 O O . GLU A 1 93 ? -22.359 1.824 -17.531 1 98.12 93 GLU A O 1
ATOM 702 N N . GLY A 1 94 ? -22.922 3.436 -16.156 1 98.12 94 GLY A N 1
ATOM 703 C CA . GLY A 1 94 ? -23.719 2.547 -15.344 1 98.12 94 GLY A CA 1
ATOM 704 C C . GLY A 1 94 ? -22.891 1.535 -14.57 1 98.12 94 GLY A C 1
ATOM 705 O O . GLY A 1 94 ? -23.344 0.416 -14.32 1 98.12 94 GLY A O 1
ATOM 706 N N . ALA A 1 95 ? -21.734 1.842 -14.227 1 98.12 95 ALA A N 1
ATOM 707 C CA . ALA A 1 95 ? -20.812 0.951 -13.516 1 98.12 95 ALA A CA 1
ATOM 708 C C . ALA A 1 95 ? -21.094 0.98 -12.008 1 98.12 95 ALA A C 1
ATOM 710 O O . ALA A 1 95 ? -20.375 1.648 -11.258 1 98.12 95 ALA A O 1
ATOM 711 N N . ARG A 1 96 ? -21.922 0.203 -11.578 1 97.75 96 ARG A N 1
ATOM 712 C CA . ARG A 1 96 ? -22.531 0.309 -10.258 1 97.75 96 ARG A CA 1
ATOM 713 C C . ARG A 1 96 ? -21.484 0.053 -9.164 1 97.75 96 ARG A C 1
ATOM 715 O O . ARG A 1 96 ? -21.438 0.778 -8.164 1 97.75 96 ARG A O 1
ATOM 722 N N . MET A 1 97 ? -20.641 -1.002 -9.273 1 97.81 97 MET A N 1
ATOM 723 C CA . MET A 1 97 ? -19.656 -1.32 -8.242 1 97.81 97 MET A CA 1
ATOM 724 C C . MET A 1 97 ? -18.594 -0.227 -8.148 1 97.81 97 MET A C 1
ATOM 726 O O . MET A 1 97 ? -18.172 0.128 -7.051 1 97.81 97 MET A O 1
ATOM 730 N N . ALA A 1 98 ? -18.219 0.277 -9.281 1 98.44 98 ALA A N 1
ATOM 731 C CA . ALA A 1 98 ? -17.281 1.388 -9.305 1 98.44 98 ALA A CA 1
ATOM 732 C C . ALA A 1 98 ? -17.859 2.623 -8.633 1 98.44 98 ALA A C 1
ATOM 734 O O . ALA A 1 98 ? -17.172 3.309 -7.871 1 98.44 98 ALA A O 1
ATOM 735 N N . LEU A 1 99 ? -19.125 2.92 -8.891 1 98.19 99 LEU A N 1
ATOM 736 C CA . LEU A 1 99 ? -19.812 4.074 -8.312 1 98.19 99 LEU A CA 1
ATOM 737 C C . LEU A 1 99 ? -19.812 3.998 -6.793 1 98.19 99 LEU A C 1
ATOM 739 O O . LEU A 1 99 ? -19.484 4.973 -6.117 1 98.19 99 LEU A O 1
ATOM 743 N N . LEU A 1 100 ? -20.141 2.875 -6.324 1 98.06 100 LEU A N 1
ATOM 744 C CA . LEU A 1 100 ? -20.219 2.707 -4.875 1 98.06 100 LEU A CA 1
ATOM 745 C C . LEU A 1 100 ? -18.844 2.91 -4.238 1 98.06 100 LEU A C 1
ATOM 747 O O . LEU A 1 100 ? -18.719 3.637 -3.25 1 98.06 100 LEU A O 1
ATOM 751 N N . SER A 1 101 ? -17.859 2.256 -4.781 1 98.38 101 SER A N 1
ATOM 752 C CA . SER A 1 101 ? -16.516 2.338 -4.234 1 98.38 101 SER A CA 1
ATOM 753 C C . SER A 1 101 ? -15.984 3.77 -4.262 1 98.38 101 SER A C 1
ATOM 755 O O . SER A 1 101 ? -15.43 4.25 -3.271 1 98.38 101 SER A O 1
ATOM 757 N N . MET A 1 102 ? -16.219 4.52 -5.391 1 98.88 102 MET A N 1
ATOM 758 C CA . MET A 1 102 ? -15.648 5.855 -5.551 1 98.88 102 MET A CA 1
ATOM 759 C C . MET A 1 102 ? -16.438 6.883 -4.75 1 98.88 102 MET A C 1
ATOM 761 O O . MET A 1 102 ? -15.875 7.855 -4.25 1 98.88 102 MET A O 1
ATOM 765 N N . ARG A 1 103 ? -17.734 6.664 -4.594 1 98.62 103 ARG A N 1
ATOM 766 C CA . ARG A 1 103 ? -18.531 7.574 -3.779 1 98.62 103 ARG A CA 1
ATOM 767 C C . ARG A 1 103 ? -18.156 7.461 -2.305 1 98.62 103 ARG A C 1
ATOM 769 O O . ARG A 1 103 ? -18.078 8.469 -1.6 1 98.62 103 ARG A O 1
ATOM 776 N N . HIS A 1 104 ? -17.953 6.199 -1.841 1 98.75 104 HIS A N 1
ATOM 777 C CA . HIS A 1 104 ? -17.469 6.012 -0.481 1 98.75 104 HIS A CA 1
ATOM 778 C C . HIS A 1 104 ? -16.141 6.73 -0.276 1 98.75 104 HIS A C 1
ATOM 780 O O . HIS A 1 104 ? -15.969 7.473 0.696 1 98.75 104 HIS A O 1
ATOM 786 N N . ALA A 1 105 ? -15.195 6.516 -1.225 1 98.81 105 ALA A N 1
ATOM 787 C CA . ALA A 1 105 ? -13.875 7.125 -1.105 1 98.81 105 ALA A CA 1
ATOM 788 C C . ALA A 1 105 ? -13.977 8.648 -1.096 1 98.81 105 ALA A C 1
ATOM 790 O O . ALA A 1 105 ? -13.344 9.312 -0.276 1 98.81 105 ALA A O 1
ATOM 791 N N . LEU A 1 106 ? -14.797 9.219 -2.012 1 98.81 106 LEU A N 1
ATOM 792 C CA . LEU A 1 106 ? -14.953 10.664 -2.1 1 98.81 106 LEU A CA 1
ATOM 793 C C . LEU A 1 106 ? -15.359 11.25 -0.752 1 98.81 106 LEU A C 1
ATOM 795 O O . LEU A 1 106 ? -14.742 12.203 -0.271 1 98.81 106 LEU A O 1
ATOM 799 N N . GLU A 1 107 ? -16.359 10.688 -0.127 1 98.75 107 GLU A N 1
ATOM 800 C CA . GLU A 1 107 ? -16.859 11.203 1.142 1 98.75 107 GLU A CA 1
ATOM 801 C C . GLU A 1 107 ? -15.812 11.102 2.24 1 98.75 107 GLU A C 1
ATOM 803 O O . GLU A 1 107 ? -15.656 12.023 3.049 1 98.75 107 GLU A O 1
ATOM 808 N N . VAL A 1 108 ? -15.086 10.023 2.215 1 98.81 108 VAL A N 1
ATOM 809 C CA . VAL A 1 108 ? -14.125 9.781 3.287 1 98.81 108 VAL A CA 1
ATOM 810 C C . VAL A 1 108 ? -12.898 10.672 3.09 1 98.81 108 VAL A C 1
ATOM 812 O O . VAL A 1 108 ? -12.305 11.141 4.062 1 98.81 108 VAL A O 1
ATOM 815 N N . GLU A 1 109 ? -12.508 10.898 1.779 1 98.81 109 GLU A N 1
ATOM 816 C CA . GLU A 1 109 ? -11.375 11.773 1.515 1 98.81 109 GLU A CA 1
ATOM 817 C C . GLU A 1 109 ? -11.633 13.18 2.051 1 98.81 109 GLU A C 1
ATOM 819 O O . GLU A 1 109 ? -10.703 13.867 2.484 1 98.81 109 GLU A O 1
ATOM 824 N N . LYS A 1 110 ? -12.852 13.648 1.999 1 98.62 110 LYS A N 1
ATOM 825 C CA . LYS A 1 110 ? -13.219 14.93 2.576 1 98.62 110 LYS A CA 1
ATOM 826 C C . LYS A 1 110 ? -12.977 14.953 4.082 1 98.62 110 LYS A C 1
ATOM 828 O O . LYS A 1 110 ? -12.5 15.945 4.629 1 98.62 110 LYS A O 1
ATOM 833 N N . VAL A 1 111 ? -13.336 13.875 4.695 1 98.75 111 VAL A N 1
ATOM 834 C CA . VAL A 1 111 ? -13.117 13.734 6.129 1 98.75 111 VAL A CA 1
ATOM 835 C C . VAL A 1 111 ? -11.617 13.75 6.426 1 98.75 111 VAL A C 1
ATOM 837 O O . VAL A 1 111 ? -11.164 14.453 7.34 1 98.75 111 VAL A O 1
ATOM 840 N N . HIS A 1 112 ? -10.812 12.977 5.645 1 98.94 112 HIS A N 1
ATOM 841 C CA . HIS A 1 112 ? -9.367 12.93 5.828 1 98.94 112 HIS A CA 1
ATOM 842 C C . HIS A 1 112 ? -8.75 14.32 5.703 1 98.94 112 HIS A C 1
ATOM 844 O O . HIS A 1 112 ? -7.867 14.688 6.48 1 98.94 112 HIS A O 1
ATOM 850 N N . HIS A 1 113 ? -9.211 15.062 4.699 1 98.88 113 HIS A N 1
ATOM 851 C CA . HIS A 1 113 ? -8.734 16.422 4.5 1 98.88 113 HIS A CA 1
ATOM 852 C C . HIS A 1 113 ? -8.922 17.266 5.758 1 98.88 113 HIS A C 1
ATOM 854 O O . HIS A 1 113 ? -8 17.953 6.191 1 98.88 113 HIS A O 1
ATOM 860 N N . GLY A 1 114 ? -10.102 17.219 6.32 1 98.81 114 GLY A N 1
ATOM 861 C CA . GLY A 1 114 ? -10.375 17.969 7.539 1 98.81 114 GLY A CA 1
ATOM 862 C C . GLY A 1 114 ? -9.516 17.531 8.711 1 98.81 114 GLY A C 1
ATOM 863 O O . GLY A 1 114 ? -8.984 18.359 9.438 1 98.81 114 GLY A O 1
ATOM 864 N N . LEU A 1 115 ? -9.367 16.234 8.93 1 98.81 115 LEU A N 1
ATOM 865 C CA . LEU A 1 115 ? -8.57 15.695 10.023 1 98.81 115 LEU A CA 1
ATOM 866 C C . LEU A 1 115 ? -7.117 16.141 9.906 1 98.81 115 LEU A C 1
ATOM 868 O O . LEU A 1 115 ? -6.508 16.547 10.891 1 98.81 115 LEU A O 1
ATOM 872 N N . PHE A 1 116 ? -6.539 16.047 8.688 1 98.94 116 PHE A N 1
ATOM 873 C CA . PHE A 1 116 ? -5.152 16.453 8.484 1 98.94 116 PHE A CA 1
ATOM 874 C C . PHE A 1 116 ? -4.992 17.953 8.656 1 98.94 116 PHE A C 1
ATOM 876 O O . PHE A 1 116 ? -3.961 18.422 9.141 1 98.94 116 PHE A O 1
ATOM 883 N N . THR A 1 117 ? -6.016 18.734 8.188 1 98.88 117 THR A N 1
ATOM 884 C CA . THR A 1 117 ? -5.984 20.172 8.367 1 98.88 117 THR A CA 1
ATOM 885 C C . THR A 1 117 ? -5.938 20.531 9.852 1 98.88 117 THR A C 1
ATOM 887 O O . THR A 1 117 ? -5.145 21.391 10.266 1 98.88 117 THR A O 1
ATOM 890 N N . ASP A 1 118 ? -6.758 19.875 10.664 1 98.75 118 ASP A N 1
ATOM 891 C CA . ASP A 1 118 ? -6.75 20.094 12.109 1 98.75 118 ASP A CA 1
ATOM 892 C C . ASP A 1 118 ? -5.406 19.688 12.711 1 98.75 118 ASP A C 1
ATOM 894 O O . ASP A 1 118 ? -4.895 20.359 13.609 1 98.75 118 ASP A O 1
ATOM 898 N N . ALA A 1 119 ? -4.867 18.594 12.266 1 98.88 119 ALA A N 1
ATOM 899 C CA . ALA A 1 119 ? -3.572 18.125 12.758 1 98.88 119 ALA A CA 1
ATOM 900 C C . ALA A 1 119 ? -2.471 19.141 12.453 1 98.88 119 ALA A C 1
ATOM 902 O O . ALA A 1 119 ? -1.604 19.391 13.289 1 98.88 119 ALA A O 1
ATOM 903 N N . LEU A 1 120 ? -2.486 19.656 11.203 1 98.88 120 LEU A N 1
ATOM 904 C CA . LEU A 1 120 ? -1.497 20.656 10.836 1 98.88 120 LEU A CA 1
ATOM 905 C C . LEU A 1 120 ? -1.592 21.875 11.742 1 98.88 120 LEU A C 1
ATOM 907 O O . LEU A 1 120 ? -0.571 22.406 12.172 1 98.88 120 LEU A O 1
ATOM 911 N N . ALA A 1 121 ? -2.836 22.328 12.031 1 98.81 121 ALA A N 1
ATOM 912 C CA . ALA A 1 121 ? -3.037 23.469 12.93 1 98.81 121 ALA A CA 1
ATOM 913 C C . ALA A 1 121 ? -2.436 23.203 14.305 1 98.81 121 ALA A C 1
ATOM 915 O O . ALA A 1 121 ? -1.826 24.078 14.906 1 98.81 121 ALA A O 1
ATOM 916 N N . ALA A 1 122 ? -2.648 21.969 14.781 1 98.62 122 ALA A N 1
ATOM 917 C CA . ALA A 1 122 ? -2.096 21.594 16.078 1 98.62 122 ALA A CA 1
ATOM 918 C C . ALA A 1 122 ? -0.572 21.672 16.078 1 98.62 122 ALA A C 1
ATOM 920 O O . ALA A 1 122 ? 0.029 22.25 16.969 1 98.62 122 ALA A O 1
ATOM 921 N N . VAL A 1 123 ? 0.055 21.109 15.062 1 98.56 123 VAL A N 1
ATOM 922 C CA . VAL A 1 123 ? 1.511 21.078 14.961 1 98.56 123 VAL A CA 1
ATOM 923 C C . VAL A 1 123 ? 2.055 22.5 14.867 1 98.56 123 VAL A C 1
ATOM 925 O O . VAL A 1 123 ? 3.07 22.828 15.484 1 98.56 123 VAL A O 1
ATOM 928 N N . GLU A 1 124 ? 1.414 23.312 14.023 1 98.31 124 GLU A N 1
ATOM 929 C CA . GLU A 1 124 ? 1.854 24.703 13.852 1 98.31 124 GLU A CA 1
ATOM 930 C C . GLU A 1 124 ? 1.737 25.484 15.148 1 98.31 124 GLU A C 1
ATOM 932 O O . GLU A 1 124 ? 2.484 26.438 15.375 1 98.31 124 GLU A O 1
ATOM 937 N N . ALA A 1 125 ? 0.903 25.062 16.047 1 98.31 125 ALA A N 1
ATOM 938 C CA . ALA A 1 125 ? 0.738 25.688 17.359 1 98.31 125 ALA A CA 1
ATOM 939 C C . ALA A 1 125 ? 1.664 25.047 18.391 1 98.31 125 ALA A C 1
ATOM 941 O O . ALA A 1 125 ? 1.641 25.406 19.578 1 98.31 125 ALA A O 1
ATOM 942 N N . GLY A 1 126 ? 2.424 24.094 18.016 1 97.81 126 GLY A N 1
ATOM 943 C CA . GLY A 1 126 ? 3.422 23.484 18.875 1 97.81 126 GLY A CA 1
ATOM 944 C C . GLY A 1 126 ? 2.875 22.328 19.688 1 97.81 126 GLY A C 1
ATOM 945 O O . GLY A 1 126 ? 3.42 21.984 20.75 1 97.81 126 GLY A O 1
ATOM 946 N N . HIS A 1 127 ? 1.771 21.766 19.172 1 97.75 127 HIS A N 1
ATOM 947 C CA . HIS A 1 127 ? 1.112 20.719 19.938 1 97.75 127 HIS A CA 1
ATOM 948 C C . HIS A 1 127 ? 0.888 19.469 19.078 1 97.75 127 HIS A C 1
ATOM 950 O O . HIS A 1 127 ? 0.944 19.547 17.844 1 97.75 127 HIS A O 1
ATOM 956 N N . ASP A 1 128 ? 0.727 18.328 19.75 1 98.5 128 ASP A N 1
ATOM 957 C CA . ASP A 1 128 ? 0.133 17.156 19.125 1 98.5 128 ASP A CA 1
ATOM 958 C C . ASP A 1 128 ? -1.393 17.234 19.156 1 98.5 128 ASP A C 1
ATOM 960 O O . ASP A 1 128 ? -1.963 18.219 19.625 1 98.5 128 ASP A O 1
ATOM 964 N N . LEU A 1 129 ? -2.033 16.25 18.531 1 98.31 129 LEU A N 1
ATOM 965 C CA . LEU A 1 129 ? -3.469 16.094 18.734 1 98.31 129 LEU A CA 1
ATOM 966 C C . LEU A 1 129 ? -3.768 15.594 20.141 1 98.31 129 LEU A C 1
ATOM 9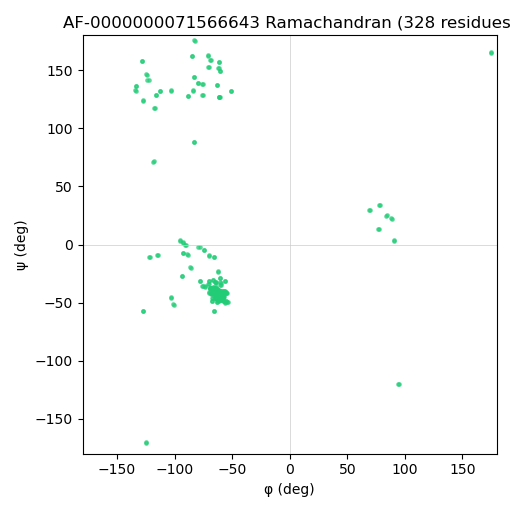68 O O . LEU A 1 129 ? -2.91 14.977 20.781 1 98.31 129 LEU A O 1
ATOM 972 N N . PRO A 1 130 ? -4.977 15.93 20.672 1 96.31 130 PRO A N 1
ATOM 973 C CA . PRO A 1 130 ? -5.324 15.344 21.984 1 96.31 130 PRO A CA 1
ATOM 974 C C . PRO A 1 130 ? -5.367 13.82 21.938 1 96.31 130 PRO A C 1
ATOM 976 O O . PRO A 1 130 ? -5.727 13.227 20.922 1 96.31 130 PRO A O 1
ATOM 979 N N . GLU A 1 131 ? -5.027 13.25 23.109 1 95.62 131 GLU A N 1
ATOM 980 C CA . GLU A 1 131 ? -5.086 11.797 23.219 1 95.62 131 GLU A CA 1
ATOM 981 C C . GLU A 1 131 ? -6.508 11.281 23.047 1 95.62 131 GLU A C 1
ATOM 983 O O . GLU A 1 131 ? -7.465 11.906 23.5 1 95.62 131 GLU A O 1
ATOM 988 N N . GLY A 1 132 ? -6.648 10.188 22.281 1 93.62 132 GLY A N 1
ATOM 989 C CA . GLY A 1 132 ? -7.949 9.57 22.062 1 93.62 132 GLY A CA 1
ATOM 990 C C . GLY A 1 132 ? -7.91 8.422 21.078 1 93.62 132 GLY A C 1
ATOM 991 O O . GLY A 1 132 ? -6.91 8.234 20.375 1 93.62 132 GLY A O 1
ATOM 992 N N . GLY A 1 133 ? -8.984 7.656 21.094 1 97.31 133 GLY A N 1
ATOM 993 C CA . GLY A 1 133 ? -9.086 6.578 20.125 1 97.31 133 GLY A CA 1
ATOM 994 C C . GLY A 1 133 ? -9.43 7.062 18.719 1 97.31 133 GLY A C 1
ATOM 995 O O . GLY A 1 133 ? -10.164 8.039 18.562 1 97.31 133 GLY A O 1
ATOM 996 N N . ILE A 1 134 ? -8.82 6.535 17.75 1 98.62 134 ILE A N 1
ATOM 997 C CA . ILE A 1 134 ? -9.211 6.762 16.359 1 98.62 134 ILE A CA 1
ATOM 998 C C . ILE A 1 134 ? -9.758 5.465 15.758 1 98.62 134 ILE A C 1
ATOM 1000 O O . ILE A 1 134 ? -9.172 4.395 15.938 1 98.62 134 ILE A O 1
ATOM 1004 N N . HIS A 1 135 ? -10.898 5.566 15.109 1 98.81 135 HIS A N 1
ATOM 1005 C CA . HIS A 1 135 ? -11.609 4.398 14.602 1 98.81 135 HIS A CA 1
ATOM 1006 C C . HIS A 1 135 ? -11.867 4.516 13.109 1 98.81 135 HIS A C 1
ATOM 1008 O O . HIS A 1 135 ? -12.055 5.621 12.586 1 98.81 135 HIS A O 1
ATOM 1014 N N . VAL A 1 136 ? -11.836 3.395 12.445 1 98.94 136 VAL A N 1
ATOM 1015 C CA . VAL A 1 136 ? -12.031 3.355 11 1 98.94 136 VAL A CA 1
ATOM 1016 C C . VAL A 1 136 ? -13.133 2.355 10.656 1 98.94 136 VAL A C 1
ATOM 1018 O O . VAL A 1 136 ? -13.109 1.211 11.117 1 98.94 136 VAL A O 1
ATOM 1021 N N . CYS A 1 137 ? -14.164 2.789 9.961 1 98.88 137 CYS A N 1
ATOM 1022 C CA . CYS A 1 137 ? -15.203 1.896 9.461 1 98.88 137 CYS A CA 1
ATOM 1023 C C . CYS A 1 137 ? -14.617 0.859 8.508 1 98.88 137 CYS A C 1
ATOM 1025 O O . CYS A 1 137 ? -14.016 1.21 7.496 1 98.88 137 CYS A O 1
ATOM 1027 N N . GLY A 1 138 ? -14.844 -0.415 8.703 1 98.56 138 GLY A N 1
ATOM 1028 C CA . GLY A 1 138 ? -14.281 -1.504 7.922 1 98.56 138 GLY A CA 1
ATOM 1029 C C . GLY A 1 138 ? -14.922 -1.648 6.555 1 98.56 138 GLY A C 1
ATOM 1030 O O . GLY A 1 138 ? -14.43 -2.406 5.711 1 98.56 138 GLY A O 1
ATOM 1031 N N . ILE A 1 139 ? -15.984 -0.824 6.305 1 98.56 139 ILE A N 1
ATOM 1032 C CA . ILE A 1 139 ? -16.719 -0.947 5.051 1 98.56 139 ILE A CA 1
ATOM 1033 C C . ILE A 1 139 ? -16.312 0.173 4.098 1 98.56 139 ILE A C 1
ATOM 1035 O O . ILE A 1 139 ? -16.016 -0.078 2.93 1 98.56 139 ILE A O 1
ATOM 1039 N N . CYS A 1 140 ? -16.25 1.385 4.605 1 98.81 140 CYS A N 1
ATOM 1040 C CA . CYS A 1 140 ? -16.016 2.502 3.693 1 98.81 140 CYS A CA 1
ATOM 1041 C C . CYS A 1 140 ? -14.766 3.273 4.074 1 98.81 140 CYS A C 1
ATOM 1043 O O . CYS A 1 140 ? -14.312 4.141 3.328 1 98.81 140 CYS A O 1
ATOM 1045 N N . GLY A 1 141 ? -14.18 3.029 5.211 1 98.81 141 GLY A N 1
ATOM 1046 C CA . GLY A 1 141 ? -12.961 3.707 5.625 1 98.81 141 GLY A CA 1
ATOM 1047 C C . GLY A 1 141 ? -13.227 4.973 6.418 1 98.81 141 GLY A C 1
ATOM 1048 O O . GLY A 1 141 ? -12.289 5.707 6.758 1 98.81 141 GLY A O 1
ATOM 1049 N N . HIS A 1 142 ? -14.508 5.32 6.73 1 98.88 142 HIS A N 1
ATOM 1050 C CA . HIS A 1 142 ? -14.781 6.504 7.535 1 98.88 142 HIS A CA 1
ATOM 1051 C C . HIS A 1 142 ? -13.945 6.5 8.812 1 98.88 142 HIS A C 1
ATOM 1053 O O . HIS A 1 142 ? -13.875 5.488 9.516 1 98.88 142 HIS A O 1
ATOM 1059 N N . THR A 1 143 ? -13.336 7.594 9.07 1 98.81 143 THR A N 1
ATOM 1060 C CA . THR A 1 143 ? -12.383 7.723 10.172 1 98.81 143 THR A CA 1
ATOM 1061 C C . THR A 1 143 ? -12.891 8.727 11.203 1 98.81 143 THR A C 1
ATOM 1063 O O . THR A 1 143 ? -13.227 9.859 10.867 1 98.81 143 THR A O 1
ATOM 1066 N N . VAL A 1 144 ? -12.898 8.32 12.406 1 98.06 144 VAL A N 1
ATOM 1067 C CA . VAL A 1 144 ? -13.438 9.18 13.453 1 98.06 144 VAL A CA 1
ATOM 1068 C C . VAL A 1 144 ? -12.492 9.188 14.648 1 98.06 144 VAL A C 1
ATOM 1070 O O . VAL A 1 144 ? -11.938 8.156 15.023 1 98.06 144 VAL A O 1
ATOM 1073 N N . ILE A 1 145 ? -12.211 10.359 15.141 1 97.25 145 ILE A N 1
ATOM 1074 C CA . ILE A 1 145 ? -11.492 10.508 16.406 1 97.25 145 ILE A CA 1
ATOM 1075 C C . ILE A 1 145 ? -12.484 10.523 17.562 1 97.25 145 ILE A C 1
ATOM 1077 O O . ILE A 1 145 ? -13.445 11.305 17.547 1 97.25 145 ILE A O 1
ATOM 1081 N N . GLY A 1 146 ? -12.258 9.688 18.531 1 95.88 146 GLY A N 1
ATOM 1082 C CA . GLY A 1 146 ? -13.117 9.656 19.703 1 95.88 146 GLY A CA 1
ATOM 1083 C C . GLY A 1 146 ? -14.227 8.633 19.609 1 95.88 146 GLY A C 1
ATOM 1084 O O . GLY A 1 146 ? -13.977 7.457 19.312 1 95.88 146 GLY A O 1
ATOM 1085 N N . GLU A 1 147 ? -15.477 9.086 19.688 1 95.69 147 GLU A N 1
ATOM 1086 C CA . GLU A 1 147 ? -16.625 8.18 19.812 1 95.69 147 GLU A CA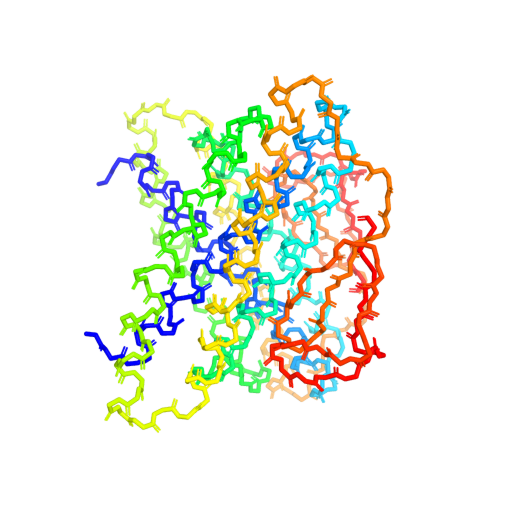 1
ATOM 1087 C C . GLU A 1 147 ? -17.078 7.664 18.438 1 95.69 147 GLU A C 1
ATOM 1089 O O . GLU A 1 147 ? -17.188 8.438 17.484 1 95.69 147 GLU A O 1
ATOM 1094 N N . VAL A 1 148 ? -17.297 6.402 18.344 1 97.94 148 VAL A N 1
ATOM 1095 C CA . VAL A 1 148 ? -17.828 5.746 17.156 1 97.94 148 VAL A CA 1
ATOM 1096 C C . VAL A 1 148 ? -19.328 6 17.062 1 97.94 148 VAL A C 1
ATOM 1098 O O . VAL A 1 148 ? -20.062 5.812 18.031 1 97.94 148 VAL A O 1
ATOM 1101 N N . PRO A 1 149 ? -19.781 6.445 15.969 1 97.88 149 PRO A N 1
ATOM 1102 C CA . PRO A 1 149 ? -21.234 6.648 15.812 1 97.88 149 PRO A CA 1
ATOM 1103 C C . PRO A 1 149 ? -22 5.332 15.773 1 97.88 149 PRO A C 1
ATOM 1105 O O . PRO A 1 149 ? -21.453 4.293 15.406 1 97.88 149 PRO A O 1
ATOM 1108 N N . ASP A 1 150 ? -23.25 5.445 16.062 1 98.19 150 ASP A N 1
ATOM 1109 C CA . ASP A 1 150 ? -24.109 4.258 16.016 1 98.19 150 ASP A CA 1
ATOM 1110 C C . ASP A 1 150 ? -24.172 3.691 14.602 1 98.19 150 ASP A C 1
ATOM 1112 O O . ASP A 1 150 ? -24.203 2.473 14.414 1 98.19 150 ASP A O 1
ATOM 1116 N N . GLN A 1 151 ? -24.219 4.68 13.688 1 98.12 151 GLN A N 1
ATOM 1117 C CA . GLN A 1 151 ? -24.219 4.336 12.273 1 98.12 151 GLN A CA 1
ATOM 1118 C C . GLN A 1 151 ? -23.219 5.199 11.492 1 98.12 151 GLN A C 1
ATOM 1120 O O . GLN A 1 151 ? -23.172 6.414 11.68 1 98.12 151 GLN A O 1
ATOM 1125 N N . CYS A 1 152 ? -22.5 4.512 10.625 1 98.69 152 CYS A N 1
ATOM 1126 C CA . CYS A 1 152 ? -21.547 5.258 9.797 1 98.69 152 CYS A CA 1
ATOM 1127 C C . CYS A 1 152 ? -22.266 6.277 8.922 1 98.69 152 CYS A C 1
ATOM 1129 O O . CYS A 1 152 ? -23.203 5.93 8.203 1 98.69 152 CYS A O 1
ATOM 1131 N N . PRO A 1 153 ? -21.875 7.461 8.969 1 98.31 153 PRO A N 1
ATOM 1132 C CA . PRO A 1 153 ? -22.578 8.484 8.18 1 98.31 153 PRO A CA 1
ATOM 1133 C C . PRO A 1 153 ? -22.344 8.336 6.68 1 98.31 153 PRO A C 1
ATOM 1135 O O . PRO A 1 153 ? -23.016 8.992 5.879 1 98.31 153 PRO A O 1
ATOM 11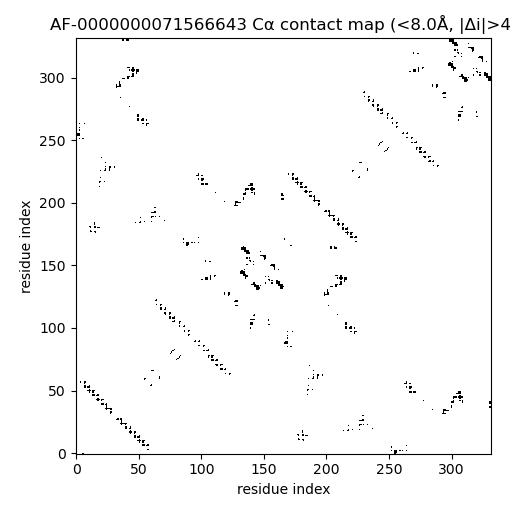38 N N . VAL A 1 154 ? -21.422 7.469 6.312 1 98.31 154 VAL A N 1
ATOM 1139 C CA . VAL A 1 154 ? -21.078 7.332 4.902 1 98.31 154 VAL A CA 1
ATOM 1140 C C . VAL A 1 154 ? -21.75 6.098 4.32 1 98.31 154 VAL A C 1
ATOM 1142 O O . VAL A 1 154 ? -22.5 6.195 3.344 1 98.31 154 VAL A O 1
ATOM 1145 N N . CYS A 1 155 ? -21.594 4.93 4.969 1 98.44 155 CYS A N 1
ATOM 1146 C CA . CYS A 1 155 ? -22.094 3.689 4.375 1 98.44 155 CYS A CA 1
ATOM 1147 C C . CYS A 1 155 ? -23.219 3.092 5.215 1 98.44 155 CYS A C 1
ATOM 1149 O O . CYS A 1 155 ? -23.781 2.055 4.863 1 98.44 155 CYS A O 1
ATOM 1151 N N . HIS A 1 156 ? -23.406 3.668 6.395 1 98.25 156 HIS A N 1
ATOM 1152 C CA . HIS A 1 156 ? -24.516 3.316 7.277 1 98.25 156 HIS A CA 1
ATOM 1153 C C . HIS A 1 156 ? -24.25 2 8 1 98.25 156 HIS A C 1
ATOM 1155 O O . HIS A 1 156 ? -25.156 1.413 8.594 1 98.25 156 HIS A O 1
ATOM 1161 N N . ALA A 1 157 ? -23.047 1.532 7.957 1 98.25 157 ALA A N 1
ATOM 1162 C CA . ALA A 1 157 ? -22.688 0.346 8.727 1 98.25 157 ALA A CA 1
ATOM 1163 C C . ALA A 1 157 ? -22.859 0.587 10.219 1 98.25 157 ALA A C 1
ATOM 1165 O O . ALA A 1 157 ? -22.719 1.717 10.695 1 98.25 157 ALA A O 1
ATOM 1166 N N . LYS A 1 158 ? -23.125 -0.456 10.961 1 98.38 158 LYS A N 1
ATOM 1167 C CA . LYS A 1 158 ? -23.281 -0.383 12.414 1 98.38 158 LYS A CA 1
ATOM 1168 C C . LYS A 1 158 ? -21.938 -0.137 13.094 1 98.38 158 LYS A C 1
ATOM 1170 O O . LYS A 1 158 ? -20.875 -0.389 12.5 1 98.38 158 LYS A O 1
ATOM 1175 N N . ALA A 1 159 ? -22 0.293 14.336 1 98.12 159 ALA A N 1
ATOM 1176 C CA . ALA A 1 159 ? -20.828 0.638 15.125 1 98.12 159 ALA A CA 1
ATOM 1177 C C . ALA A 1 159 ? -19.844 -0.531 15.195 1 98.12 159 ALA A C 1
ATOM 1179 O O . ALA A 1 159 ? -18.625 -0.33 15.227 1 98.12 159 ALA A O 1
ATOM 1180 N N . GLY A 1 160 ? -20.375 -1.71 15.164 1 98.12 160 GLY A N 1
ATOM 1181 C CA . GLY A 1 160 ? -19.562 -2.908 15.32 1 98.12 160 GLY A CA 1
ATOM 1182 C C . GLY A 1 160 ? -18.594 -3.121 14.18 1 98.12 160 GLY A C 1
ATOM 1183 O O . GLY A 1 160 ? -17.656 -3.91 14.297 1 98.12 160 GLY A O 1
ATOM 1184 N N . LYS A 1 161 ? -18.719 -2.365 13.07 1 98.38 161 LYS A N 1
ATOM 1185 C CA . LYS A 1 161 ? -17.844 -2.52 11.914 1 98.38 161 LYS A CA 1
ATOM 1186 C C . LYS A 1 161 ? -16.609 -1.637 12.039 1 98.38 161 LYS A C 1
ATOM 1188 O O . LYS A 1 161 ? -15.68 -1.746 11.242 1 98.38 161 LYS A O 1
ATOM 1193 N N . PHE A 1 162 ? -16.641 -0.803 13.031 1 98.69 162 PHE A N 1
ATOM 1194 C CA . PHE A 1 162 ? -15.484 0.059 13.25 1 98.69 162 PHE A CA 1
ATOM 1195 C C . PHE A 1 162 ? -14.406 -0.675 14.031 1 98.69 162 PHE A C 1
ATOM 1197 O O . PHE A 1 162 ? -14.711 -1.479 14.922 1 98.69 162 PHE A O 1
ATOM 1204 N N . SER A 1 163 ? -13.172 -0.391 13.703 1 98.56 163 SER A N 1
ATOM 1205 C CA . SER A 1 163 ? -12.023 -0.886 14.461 1 98.56 163 SER A CA 1
ATOM 1206 C C . SER A 1 163 ? -11.141 0.262 14.938 1 98.56 163 SER A C 1
ATOM 1208 O O . SER A 1 163 ? -10.93 1.234 14.211 1 98.56 163 SER A O 1
ATOM 1210 N N . GLU A 1 164 ? -10.664 0.093 16.094 1 98.12 164 GLU A N 1
ATOM 1211 C CA . GLU A 1 164 ? -9.727 1.085 16.625 1 98.12 164 GLU A CA 1
ATOM 1212 C C . GLU A 1 164 ? -8.32 0.868 16.062 1 98.12 164 GLU A C 1
ATOM 1214 O O . GLU A 1 164 ? -7.863 -0.27 15.945 1 98.12 164 GLU A O 1
ATOM 1219 N N . ILE A 1 165 ? -7.688 1.94 15.734 1 97.94 165 ILE A N 1
ATOM 1220 C CA . ILE A 1 165 ? -6.336 1.872 15.195 1 97.94 165 ILE A CA 1
ATOM 1221 C C . ILE A 1 165 ? -5.328 2.258 16.266 1 97.94 165 ILE A C 1
ATOM 1223 O O . ILE A 1 165 ? -5.5 3.266 16.953 1 97.94 165 ILE A O 1
ATOM 1227 N N . ALA A 1 166 ? -4.266 1.519 16.453 1 90.38 166 ALA A N 1
ATOM 1228 C CA . ALA A 1 166 ? -3.248 1.699 17.484 1 90.38 166 ALA A CA 1
ATOM 1229 C C . ALA A 1 166 ? -2.176 2.684 17.031 1 90.38 166 ALA A C 1
ATOM 1231 O O . ALA A 1 166 ? -1.964 2.869 15.828 1 90.38 166 ALA A O 1
ATOM 1232 N N . MET B 1 1 ? -11.602 8.961 -20.391 1 86.56 1 MET B N 1
ATOM 1233 C CA . MET B 1 1 ? -11.195 7.719 -19.75 1 86.56 1 MET B CA 1
ATOM 1234 C C . MET B 1 1 ? -12.414 6.871 -19.391 1 86.56 1 MET B C 1
ATOM 1236 O O . MET B 1 1 ? -13.492 7.406 -19.141 1 86.56 1 MET B O 1
ATOM 1240 N N . LYS B 1 2 ? -12.188 5.621 -19.531 1 96.5 2 LYS B N 1
ATOM 1241 C CA . LYS B 1 2 ? -13.258 4.699 -19.156 1 96.5 2 LYS B CA 1
ATOM 1242 C C . LYS B 1 2 ? -13.227 4.398 -17.656 1 96.5 2 LYS B C 1
ATOM 1244 O O . LYS B 1 2 ? -12.242 4.703 -16.984 1 96.5 2 LYS B O 1
ATOM 1249 N N . THR B 1 3 ? -14.297 3.904 -17.156 1 98.44 3 THR B N 1
ATOM 1250 C CA . THR B 1 3 ? -14.445 3.645 -15.727 1 98.44 3 THR B CA 1
ATOM 1251 C C . THR B 1 3 ? -13.344 2.713 -15.227 1 98.44 3 THR B C 1
ATOM 1253 O O . THR B 1 3 ? -12.797 2.916 -14.148 1 98.44 3 THR B O 1
ATOM 1256 N N . ASN B 1 4 ? -13.047 1.749 -16.031 1 97.94 4 ASN B N 1
ATOM 1257 C CA . ASN B 1 4 ? -12.008 0.823 -15.602 1 97.94 4 ASN B CA 1
ATOM 1258 C C . ASN B 1 4 ? -10.648 1.511 -15.508 1 97.94 4 ASN B C 1
ATOM 1260 O O . ASN B 1 4 ? -9.836 1.177 -14.648 1 97.94 4 ASN B O 1
ATOM 1264 N N . ASP B 1 5 ? -10.367 2.416 -16.406 1 98.31 5 ASP B N 1
ATOM 1265 C CA . ASP B 1 5 ? -9.148 3.211 -16.328 1 98.31 5 ASP B CA 1
ATOM 1266 C C . ASP B 1 5 ? -9.141 4.086 -15.07 1 98.31 5 ASP B C 1
ATOM 1268 O O . ASP B 1 5 ? -8.109 4.238 -14.414 1 98.31 5 ASP B O 1
ATOM 1272 N N . ASN B 1 6 ? -10.328 4.688 -14.805 1 98.62 6 ASN B N 1
ATOM 1273 C CA . ASN B 1 6 ? -10.461 5.516 -13.609 1 98.62 6 ASN B CA 1
ATOM 1274 C C . ASN B 1 6 ? -10.25 4.703 -12.336 1 98.62 6 ASN B C 1
ATOM 1276 O O . ASN B 1 6 ? -9.609 5.172 -11.398 1 98.62 6 ASN B O 1
ATOM 1280 N N . LEU B 1 7 ? -10.773 3.451 -12.32 1 98.75 7 LEU B N 1
ATOM 1281 C CA . LEU B 1 7 ? -10.578 2.564 -11.18 1 98.75 7 LEU B CA 1
ATOM 1282 C C . LEU B 1 7 ? -9.102 2.234 -10.992 1 98.75 7 LEU B C 1
ATOM 1284 O O . LEU B 1 7 ? -8.602 2.203 -9.867 1 98.75 7 LEU B O 1
ATOM 1288 N N . ALA B 1 8 ? -8.453 1.999 -12.086 1 98.62 8 ALA B N 1
ATOM 1289 C CA . ALA B 1 8 ? -7.027 1.682 -12.016 1 98.62 8 ALA B CA 1
ATOM 1290 C C . ALA B 1 8 ? -6.23 2.855 -11.453 1 98.62 8 ALA B C 1
ATOM 1292 O O . ALA B 1 8 ? -5.32 2.662 -10.641 1 98.62 8 ALA B O 1
ATOM 1293 N N . GLU B 1 9 ? -6.551 4.047 -11.922 1 98.5 9 GLU B N 1
ATOM 1294 C CA . GLU B 1 9 ? -5.883 5.246 -11.414 1 98.5 9 GLU B CA 1
ATOM 1295 C C . GLU B 1 9 ? -6.18 5.453 -9.93 1 98.5 9 GLU B C 1
ATOM 1297 O O . GLU B 1 9 ? -5.281 5.797 -9.156 1 98.5 9 GLU B O 1
ATOM 1302 N N . ALA B 1 10 ? -7.422 5.27 -9.547 1 98.81 10 ALA B N 1
ATOM 1303 C CA . ALA B 1 10 ? -7.816 5.414 -8.148 1 98.81 10 ALA B CA 1
ATOM 1304 C C . ALA B 1 10 ? -7.121 4.371 -7.277 1 98.81 10 ALA B C 1
ATOM 1306 O O . ALA B 1 10 ? -6.672 4.68 -6.172 1 98.81 10 ALA B O 1
ATOM 1307 N N . PHE B 1 11 ? -7.078 3.125 -7.789 1 98.94 11 PHE B N 1
ATOM 1308 C CA . PHE B 1 11 ? -6.367 2.064 -7.086 1 98.94 11 PHE B CA 1
ATOM 1309 C C . PHE B 1 11 ? -4.906 2.443 -6.867 1 98.94 11 PHE B C 1
ATOM 1311 O O . PHE B 1 11 ? -4.375 2.279 -5.766 1 98.94 11 PHE B O 1
ATOM 1318 N N . ALA B 1 12 ? -4.266 2.963 -7.887 1 98.75 12 ALA B N 1
ATOM 1319 C CA . ALA B 1 12 ? -2.877 3.402 -7.781 1 98.75 12 ALA B CA 1
ATOM 1320 C C . ALA B 1 12 ? -2.73 4.516 -6.746 1 98.75 12 ALA B C 1
ATOM 1322 O O . ALA B 1 12 ? -1.823 4.48 -5.914 1 98.75 12 ALA B O 1
ATOM 1323 N N . GLY B 1 13 ? -3.609 5.461 -6.797 1 98.62 13 GLY B N 1
ATOM 1324 C CA . GLY B 1 13 ? -3.572 6.57 -5.859 1 98.62 13 GLY B CA 1
ATOM 1325 C C . GLY B 1 13 ? -3.754 6.141 -4.418 1 98.62 13 GLY B C 1
ATOM 1326 O O . GLY B 1 13 ? -2.975 6.531 -3.545 1 98.62 13 GLY B O 1
ATOM 1327 N N . GLU B 1 14 ? -4.781 5.281 -4.184 1 98.94 14 GLU B N 1
ATOM 1328 C CA . GLU B 1 14 ? -5.059 4.824 -2.824 1 98.94 14 GLU B CA 1
ATOM 1329 C C . GLU B 1 14 ? -3.916 3.969 -2.283 1 98.94 14 GLU B C 1
ATOM 1331 O O . GLU B 1 14 ? -3.596 4.031 -1.096 1 98.94 14 GLU B O 1
ATOM 1336 N N . SER B 1 15 ? -3.318 3.156 -3.154 1 98.94 15 SER B N 1
ATOM 1337 C CA . SER B 1 15 ? -2.182 2.33 -2.762 1 98.94 15 SER B CA 1
ATOM 1338 C C . SER B 1 15 ? -0.999 3.189 -2.328 1 98.94 15 SER B C 1
ATOM 1340 O O . SER B 1 15 ? -0.374 2.92 -1.3 1 98.94 15 SER B O 1
ATOM 1342 N N . GLN B 1 16 ? -0.726 4.223 -3.107 1 98.88 16 GLN B N 1
ATOM 1343 C CA . GLN B 1 16 ? 0.379 5.125 -2.799 1 98.88 16 GLN B CA 1
ATOM 1344 C C . GLN B 1 16 ? 0.107 5.91 -1.52 1 98.88 16 GLN B C 1
ATOM 1346 O O . GLN B 1 16 ? 1.012 6.121 -0.709 1 98.88 16 GLN B O 1
ATOM 1351 N N . ALA B 1 17 ? -1.158 6.32 -1.376 1 98.88 17 ALA B N 1
ATOM 1352 C CA . ALA B 1 17 ? -1.517 7.059 -0.168 1 98.88 17 ALA B CA 1
ATOM 1353 C C . ALA B 1 17 ? -1.271 6.219 1.082 1 98.88 17 ALA B C 1
ATOM 1355 O O . ALA B 1 17 ? -0.762 6.723 2.086 1 98.88 17 ALA B O 1
ATOM 1356 N N . ASN B 1 18 ? -1.655 4.984 1.021 1 98.94 18 ASN B N 1
ATOM 1357 C CA . ASN B 1 18 ? -1.403 4.105 2.158 1 98.94 18 ASN B CA 1
ATOM 1358 C C . ASN B 1 18 ? 0.08 4.062 2.516 1 98.94 18 ASN B C 1
ATOM 1360 O O . ASN B 1 18 ? 0.446 4.223 3.682 1 98.94 18 ASN B O 1
ATOM 1364 N N . ARG B 1 19 ? 0.952 3.834 1.537 1 98.88 19 ARG B N 1
ATOM 1365 C CA . ARG B 1 19 ? 2.385 3.74 1.798 1 98.88 19 ARG B CA 1
ATOM 1366 C C . ARG B 1 19 ? 2.932 5.055 2.338 1 98.88 19 ARG B C 1
ATOM 1368 O O . ARG B 1 19 ? 3.74 5.062 3.27 1 98.88 19 ARG B O 1
ATOM 1375 N N . LYS B 1 20 ? 2.486 6.207 1.746 1 98.94 20 LYS B N 1
ATOM 1376 C CA . LYS B 1 20 ? 2.943 7.516 2.205 1 98.94 20 LYS B CA 1
ATOM 1377 C C . LYS B 1 20 ? 2.553 7.754 3.66 1 98.94 20 LYS B C 1
ATOM 1379 O O . LYS B 1 20 ? 3.389 8.148 4.477 1 98.94 20 LYS B O 1
ATOM 1384 N N . TYR B 1 21 ? 1.323 7.457 3.973 1 98.94 21 TYR B N 1
ATOM 1385 C CA . TYR B 1 21 ? 0.811 7.812 5.293 1 98.94 21 TYR B CA 1
ATOM 1386 C C . TYR B 1 21 ? 1.447 6.949 6.375 1 98.94 21 TYR B C 1
ATOM 1388 O O . TYR B 1 21 ? 1.663 7.41 7.496 1 98.94 21 TYR B O 1
ATOM 1396 N N . LEU B 1 22 ? 1.784 5.727 6.023 1 98.94 22 LEU B N 1
ATOM 1397 C CA . LEU B 1 22 ? 2.506 4.914 6.996 1 98.94 22 LEU B CA 1
ATOM 1398 C C . LEU B 1 22 ? 3.92 5.445 7.207 1 98.94 22 LEU B C 1
ATOM 1400 O O . LEU B 1 22 ? 4.434 5.43 8.328 1 98.94 22 LEU B O 1
ATOM 1404 N N . ALA B 1 23 ? 4.555 5.914 6.152 1 98.94 23 ALA B N 1
ATOM 1405 C CA . ALA B 1 23 ? 5.859 6.547 6.301 1 98.94 23 ALA B CA 1
ATOM 1406 C C . ALA B 1 23 ? 5.754 7.836 7.113 1 98.94 23 ALA B C 1
ATOM 1408 O O . ALA B 1 23 ? 6.598 8.109 7.969 1 98.94 23 ALA B O 1
ATOM 1409 N N . TYR B 1 24 ? 4.699 8.625 6.848 1 98.94 24 TYR B N 1
ATOM 1410 C CA . TYR B 1 24 ? 4.469 9.859 7.574 1 98.94 24 TYR B CA 1
ATOM 1411 C C . TYR B 1 24 ? 4.195 9.586 9.047 1 98.94 24 TYR B C 1
ATOM 1413 O O . TYR B 1 24 ? 4.574 10.383 9.914 1 98.94 24 TYR B O 1
ATOM 1421 N N . ALA B 1 25 ? 3.482 8.484 9.297 1 98.94 25 ALA B N 1
ATOM 1422 C CA . ALA B 1 25 ? 3.234 8.094 10.68 1 98.94 25 ALA B CA 1
ATOM 1423 C C . ALA B 1 25 ? 4.543 7.875 11.43 1 98.94 25 ALA B C 1
ATOM 1425 O O . ALA B 1 25 ? 4.695 8.328 12.57 1 98.94 25 ALA B O 1
ATOM 1426 N N . GLU B 1 26 ? 5.453 7.176 10.828 1 98.81 26 GLU B N 1
ATOM 1427 C CA . GLU B 1 26 ? 6.754 6.945 11.445 1 98.81 26 GLU B CA 1
ATOM 1428 C C . GLU B 1 26 ? 7.492 8.258 11.688 1 98.81 26 GLU B C 1
ATOM 1430 O O . GLU B 1 26 ? 8.102 8.453 12.734 1 98.81 26 GLU B O 1
ATOM 1435 N N . ALA B 1 27 ? 7.449 9.148 10.703 1 98.81 27 ALA B N 1
ATOM 1436 C CA . ALA B 1 27 ? 8.07 10.461 10.844 1 98.81 27 ALA B CA 1
ATOM 1437 C C . ALA B 1 27 ? 7.453 11.234 12 1 98.81 27 ALA B C 1
ATOM 1439 O O . ALA B 1 27 ? 8.164 11.875 12.781 1 98.81 27 ALA B O 1
ATOM 1440 N N . ALA B 1 28 ? 6.148 11.211 12.07 1 98.88 28 ALA B N 1
ATOM 1441 C CA . ALA B 1 28 ? 5.453 11.922 13.133 1 98.88 28 ALA B CA 1
ATOM 1442 C C . ALA B 1 28 ? 5.84 11.367 14.508 1 98.88 28 ALA B C 1
ATOM 1444 O O . ALA B 1 28 ? 6.027 12.125 15.453 1 98.88 28 ALA B O 1
ATOM 1445 N N . ALA B 1 29 ? 5.898 10.047 14.586 1 98.81 29 ALA B N 1
ATOM 1446 C CA . ALA B 1 29 ? 6.344 9.43 15.836 1 98.81 29 ALA B CA 1
ATOM 1447 C C . ALA B 1 29 ? 7.742 9.914 16.219 1 98.81 29 ALA B C 1
ATOM 1449 O O . ALA B 1 29 ? 7.992 10.258 17.375 1 98.81 29 ALA B O 1
ATOM 1450 N N . LYS B 1 30 ? 8.617 9.953 15.281 1 98.62 30 LYS B N 1
ATOM 1451 C CA . LYS B 1 30 ? 9.992 10.398 15.508 1 98.62 30 LYS B CA 1
ATOM 1452 C C . LYS B 1 30 ? 10.031 11.867 15.93 1 98.62 30 LYS B C 1
ATOM 1454 O O . LYS B 1 30 ? 10.898 12.273 16.703 1 98.62 30 LYS B O 1
ATOM 1459 N N . ASP B 1 31 ? 9.125 12.633 15.414 1 98.5 31 ASP B N 1
ATOM 1460 C CA . ASP B 1 31 ? 9.039 14.055 15.719 1 98.5 31 ASP B CA 1
ATOM 1461 C C . ASP B 1 31 ? 8.391 14.289 17.078 1 98.5 31 ASP B C 1
ATOM 1463 O O . ASP B 1 31 ? 8.188 15.43 17.5 1 98.5 31 ASP B O 1
ATOM 1467 N N . GLY B 1 32 ? 7.949 13.211 17.797 1 98.38 32 GLY B N 1
ATOM 1468 C CA . GLY B 1 32 ? 7.355 13.336 19.109 1 98.38 32 GLY B CA 1
ATOM 1469 C C . GLY B 1 32 ? 5.871 13.664 19.078 1 98.38 32 GLY B C 1
ATOM 1470 O O . GLY B 1 32 ? 5.355 14.344 19.969 1 98.38 32 GLY B O 1
ATOM 1471 N N . LEU B 1 33 ? 5.246 13.297 17.984 1 98.75 33 LEU B N 1
ATOM 1472 C CA . LEU B 1 33 ? 3.822 13.539 17.797 1 98.75 33 LEU B CA 1
ATOM 1473 C C . LEU B 1 33 ? 3.061 12.227 17.641 1 98.75 33 LEU B C 1
ATOM 1475 O O . LEU B 1 33 ? 2.494 11.945 16.578 1 98.75 33 LEU B O 1
ATOM 1479 N N . PRO B 1 34 ? 2.91 11.445 18.719 1 98.62 34 PRO B N 1
ATOM 1480 C CA . PRO B 1 34 ? 2.34 10.102 18.625 1 98.62 34 PRO B CA 1
ATOM 1481 C C . PRO B 1 34 ? 0.867 10.109 18.234 1 98.62 34 PRO B C 1
ATOM 1483 O O . PRO B 1 34 ? 0.393 9.172 17.578 1 98.62 34 PRO B O 1
ATOM 1486 N N . GLU B 1 35 ? 0.135 11.102 18.594 1 98.69 35 GLU B N 1
ATOM 1487 C CA . GLU B 1 35 ? -1.28 11.117 18.234 1 98.69 35 GLU B CA 1
ATOM 1488 C C . GLU B 1 35 ? -1.472 11.422 16.75 1 98.69 35 GLU B C 1
ATOM 1490 O O . GLU B 1 35 ? -2.387 10.891 16.109 1 98.69 35 GLU B O 1
ATOM 1495 N N . ILE B 1 36 ? -0.647 12.25 16.203 1 98.88 36 ILE B N 1
ATOM 1496 C CA . ILE B 1 36 ? -0.688 12.508 14.766 1 98.88 36 ILE B CA 1
ATOM 1497 C C . ILE B 1 36 ? -0.208 11.266 14.008 1 98.88 36 ILE B C 1
ATOM 1499 O O . ILE B 1 36 ? -0.732 10.945 12.938 1 98.88 36 ILE B O 1
ATOM 1503 N N . ALA B 1 37 ? 0.811 10.578 14.555 1 98.94 37 ALA B N 1
ATOM 1504 C CA . ALA B 1 37 ? 1.222 9.297 13.977 1 98.94 37 ALA B CA 1
ATOM 1505 C C . ALA B 1 37 ? 0.047 8.328 13.898 1 98.94 37 ALA B C 1
ATOM 1507 O O . ALA B 1 37 ? -0.158 7.668 12.883 1 98.94 37 ALA B O 1
ATOM 1508 N N . LYS B 1 38 ? -0.74 8.312 14.945 1 98.81 38 LYS B N 1
ATOM 1509 C CA . LYS B 1 38 ? -1.922 7.461 15 1 98.81 38 LYS B CA 1
ATOM 1510 C C . LYS B 1 38 ? -2.938 7.855 13.938 1 98.81 38 LYS B C 1
ATOM 1512 O O . LYS B 1 38 ? -3.553 6.988 13.305 1 98.81 38 LYS B O 1
ATOM 1517 N N . LEU B 1 39 ? -3.115 9.109 13.75 1 98.88 39 LEU B N 1
ATOM 1518 C CA . LEU B 1 39 ? -4.027 9.594 12.719 1 98.88 39 LEU B CA 1
ATOM 1519 C C . LEU B 1 39 ? -3.576 9.125 11.336 1 98.88 39 LEU B C 1
ATOM 1521 O O . LEU B 1 39 ? -4.391 8.641 10.539 1 98.88 39 LEU B O 1
ATOM 1525 N N . PHE B 1 40 ? -2.223 9.273 11.023 1 98.94 40 PHE B N 1
ATOM 1526 C CA . PHE B 1 40 ? -1.7 8.805 9.75 1 98.94 40 PHE B CA 1
ATOM 1527 C C . PHE B 1 40 ? -1.95 7.309 9.57 1 98.94 40 PHE B C 1
ATOM 1529 O O . PHE B 1 40 ? -2.32 6.859 8.484 1 98.94 40 PHE B O 1
ATOM 1536 N N . ARG B 1 41 ? -1.763 6.539 10.617 1 98.94 41 ARG B N 1
ATOM 1537 C CA . ARG B 1 41 ? -2.016 5.105 10.531 1 98.94 41 ARG B CA 1
ATOM 1538 C C . ARG B 1 41 ? -3.49 4.824 10.266 1 98.94 41 ARG B C 1
ATOM 1540 O O . ARG B 1 41 ? -3.828 3.914 9.508 1 98.94 41 ARG B O 1
ATOM 1547 N N . ALA B 1 42 ? -4.402 5.555 10.906 1 98.94 42 ALA B N 1
ATOM 1548 C CA . ALA B 1 42 ? -5.836 5.359 10.734 1 98.94 42 ALA B CA 1
ATOM 1549 C C . ALA B 1 42 ? -6.266 5.672 9.305 1 98.94 42 ALA B C 1
ATOM 1551 O O . ALA B 1 42 ? -7.02 4.91 8.695 1 98.94 42 ALA B O 1
ATOM 1552 N N . VAL B 1 43 ? -5.75 6.773 8.812 1 98.94 43 VAL B N 1
ATOM 1553 C CA . VAL B 1 43 ? -6.105 7.137 7.445 1 98.94 43 VAL B CA 1
ATOM 1554 C C . VAL B 1 43 ? -5.488 6.141 6.469 1 98.94 43 VAL B C 1
ATOM 1556 O O . VAL B 1 43 ? -6.102 5.789 5.457 1 98.94 43 VAL B O 1
ATOM 1559 N N . ALA B 1 44 ? -4.238 5.664 6.766 1 98.94 44 ALA B N 1
ATOM 1560 C CA . ALA B 1 44 ? -3.646 4.617 5.938 1 98.94 44 ALA B CA 1
ATOM 1561 C C . ALA B 1 44 ? -4.543 3.383 5.891 1 98.94 44 ALA B C 1
ATOM 1563 O O . ALA B 1 44 ? -4.711 2.77 4.836 1 98.94 44 ALA B O 1
ATOM 1564 N N . ALA B 1 45 ? -5.121 3.002 7 1 98.88 45 ALA B N 1
ATOM 1565 C CA . ALA B 1 45 ? -6.043 1.868 7.035 1 98.88 45 ALA B CA 1
ATOM 1566 C C . ALA B 1 45 ? -7.262 2.119 6.152 1 98.88 45 ALA B C 1
ATOM 1568 O O . ALA B 1 45 ? -7.723 1.217 5.449 1 98.88 45 ALA B O 1
ATOM 1569 N N . ALA B 1 46 ? -7.785 3.303 6.223 1 98.88 46 ALA B N 1
ATOM 1570 C CA . ALA B 1 46 ? -8.906 3.684 5.371 1 98.88 46 ALA B CA 1
ATOM 1571 C C . ALA B 1 46 ? -8.539 3.588 3.895 1 98.88 46 ALA B C 1
ATOM 1573 O O . ALA B 1 46 ? -9.328 3.117 3.078 1 98.88 46 ALA B O 1
ATOM 1574 N N . GLU B 1 47 ? -7.281 4.016 3.531 1 98.94 47 GLU B N 1
ATOM 1575 C CA . GLU B 1 47 ? -6.84 3.961 2.141 1 98.94 47 GLU B CA 1
ATOM 1576 C C . GLU B 1 47 ? -6.742 2.52 1.65 1 98.94 47 GLU B C 1
ATOM 1578 O O . GLU B 1 47 ? -6.965 2.244 0.469 1 98.94 47 GLU B O 1
ATOM 1583 N N . THR B 1 48 ? -6.402 1.613 2.527 1 98.88 48 THR B N 1
ATOM 1584 C CA . THR B 1 48 ? -6.414 0.196 2.184 1 98.88 48 THR B CA 1
ATOM 1585 C C . THR B 1 48 ?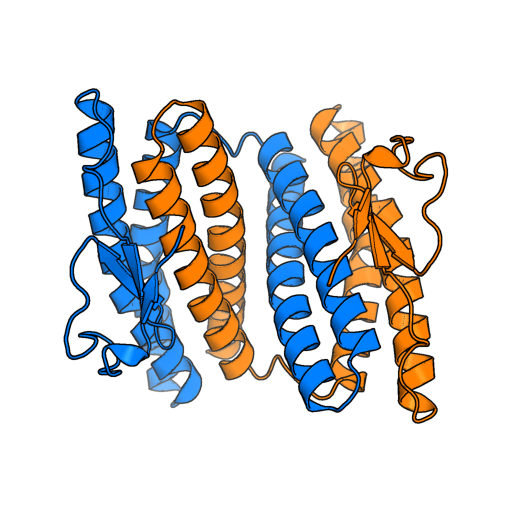 -7.816 -0.251 1.775 1 98.88 48 THR B C 1
ATOM 1587 O O . THR B 1 48 ? -7.984 -0.948 0.772 1 98.88 48 THR B O 1
ATOM 1590 N N . ILE B 1 49 ? -8.789 0.156 2.549 1 98.88 49 ILE B N 1
ATOM 1591 C CA . ILE B 1 49 ? -10.172 -0.21 2.27 1 98.88 49 ILE B CA 1
ATOM 1592 C C . ILE B 1 49 ? -10.586 0.334 0.904 1 98.88 49 ILE B C 1
ATOM 1594 O O . ILE B 1 49 ? -11.195 -0.379 0.102 1 98.88 49 ILE B O 1
ATOM 1598 N N . HIS B 1 50 ? -10.234 1.587 0.611 1 98.94 50 HIS B N 1
ATOM 1599 C CA . HIS B 1 50 ? -10.531 2.191 -0.683 1 98.94 50 HIS B CA 1
ATOM 1600 C C . HIS B 1 50 ? -9.844 1.436 -1.815 1 98.94 50 HIS B C 1
ATOM 1602 O O . HIS B 1 50 ? -10.477 1.104 -2.82 1 98.94 50 HIS B O 1
ATOM 1608 N N . ALA B 1 51 ? -8.547 1.161 -1.652 1 98.94 51 ALA B N 1
ATOM 1609 C CA . ALA B 1 51 ? -7.77 0.481 -2.686 1 98.94 51 ALA B CA 1
ATOM 1610 C C . ALA B 1 51 ? -8.375 -0.882 -3.016 1 98.94 51 ALA B C 1
ATOM 1612 O O . ALA B 1 51 ? -8.555 -1.22 -4.188 1 98.94 51 ALA B O 1
ATOM 1613 N N . HIS B 1 52 ? -8.695 -1.631 -1.971 1 98.88 52 HIS B N 1
ATOM 1614 C CA . HIS B 1 52 ? -9.219 -2.975 -2.193 1 98.88 52 HIS B CA 1
ATOM 1615 C C . HIS B 1 52 ? -10.625 -2.932 -2.785 1 98.88 52 HIS B C 1
ATOM 1617 O O . HIS B 1 52 ? -10.992 -3.795 -3.586 1 98.88 52 HIS B O 1
ATOM 1623 N N . ALA B 1 53 ? -11.445 -1.915 -2.398 1 98.81 53 ALA B N 1
ATOM 1624 C CA . ALA B 1 53 ? -12.766 -1.754 -3.008 1 98.81 53 ALA B CA 1
ATOM 1625 C C . ALA B 1 53 ? -12.648 -1.489 -4.508 1 98.81 53 ALA B C 1
ATOM 1627 O O . ALA B 1 53 ? -13.391 -2.059 -5.305 1 98.81 53 ALA B O 1
ATOM 1628 N N . HIS B 1 54 ? -11.711 -0.61 -4.879 1 98.88 54 HIS B N 1
ATOM 1629 C CA . HIS B 1 54 ? -11.492 -0.312 -6.289 1 98.88 54 HIS B CA 1
ATOM 1630 C C . HIS B 1 54 ? -11.008 -1.546 -7.043 1 98.88 54 HIS B C 1
ATOM 1632 O O . HIS B 1 54 ? -11.477 -1.825 -8.148 1 98.88 54 HIS B O 1
ATOM 1638 N N . LEU B 1 55 ? -10.031 -2.275 -6.453 1 98.88 55 LEU B N 1
ATOM 1639 C CA . LEU B 1 55 ? -9.477 -3.477 -7.07 1 98.88 55 LEU B CA 1
ATOM 1640 C C . LEU B 1 55 ? -10.57 -4.512 -7.316 1 98.88 55 LEU B C 1
ATOM 1642 O O . LEU B 1 55 ? -10.617 -5.129 -8.383 1 98.88 55 LEU B O 1
ATOM 1646 N N . ARG B 1 56 ? -11.422 -4.637 -6.348 1 98.69 56 ARG B N 1
ATOM 1647 C CA . ARG B 1 56 ? -12.547 -5.555 -6.508 1 98.69 56 ARG B CA 1
ATOM 1648 C C . ARG B 1 56 ? -13.484 -5.086 -7.617 1 98.69 56 ARG B C 1
ATOM 1650 O O . ARG B 1 56 ? -13.906 -5.883 -8.453 1 98.69 56 ARG B O 1
ATOM 1657 N N . ALA B 1 57 ? -13.812 -3.805 -7.617 1 98.5 57 ALA B N 1
ATOM 1658 C CA . ALA B 1 57 ? -14.75 -3.248 -8.586 1 98.5 57 ALA B CA 1
ATOM 1659 C C . ALA B 1 57 ? -14.242 -3.422 -10.008 1 98.5 57 ALA B C 1
ATOM 1661 O O . ALA B 1 57 ? -15.031 -3.58 -10.945 1 98.5 57 ALA B O 1
ATOM 1662 N N . MET B 1 58 ? -12.93 -3.453 -10.125 1 97.62 58 MET B N 1
ATOM 1663 C CA . MET B 1 58 ? -12.406 -3.57 -11.484 1 97.62 58 MET B CA 1
ATOM 1664 C C . MET B 1 58 ? -12.109 -5.027 -11.828 1 97.62 58 MET B C 1
ATOM 1666 O O . MET B 1 58 ? -11.547 -5.316 -12.883 1 97.62 58 MET B O 1
ATOM 1670 N N . GLY B 1 59 ? -12.414 -5.945 -10.938 1 97.88 59 GLY B N 1
ATOM 1671 C CA . GLY B 1 59 ? -12.258 -7.367 -11.211 1 97.88 59 GLY B CA 1
ATOM 1672 C C . GLY B 1 59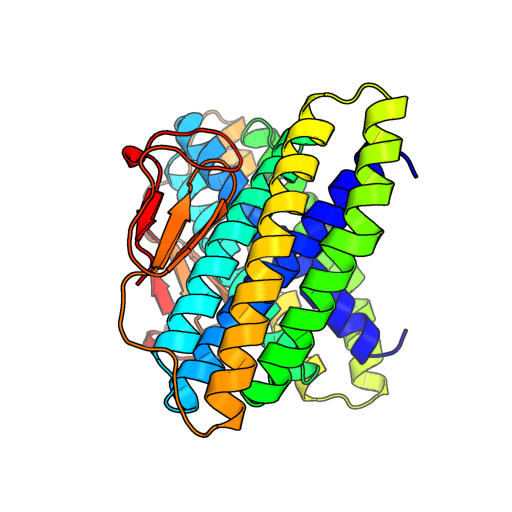 ? -10.82 -7.84 -11.109 1 97.88 59 GLY B C 1
ATOM 1673 O O . GLY B 1 59 ? -10.414 -8.758 -11.828 1 97.88 59 GLY B O 1
ATOM 1674 N N . GLY B 1 60 ? -10.078 -7.227 -10.172 1 98.38 60 GLY B N 1
ATOM 1675 C CA . GLY B 1 60 ? -8.648 -7.469 -10.117 1 98.38 60 GLY B CA 1
ATOM 1676 C C . GLY B 1 60 ? -8.273 -8.602 -9.18 1 98.38 60 GLY B C 1
ATOM 1677 O O . GLY B 1 60 ? -7.086 -8.891 -8.992 1 98.38 60 GLY B O 1
ATOM 1678 N N . ILE B 1 61 ? -9.258 -9.219 -8.578 1 98.81 61 ILE B N 1
ATOM 1679 C CA . ILE B 1 61 ? -9.031 -10.352 -7.684 1 98.81 61 ILE B CA 1
ATOM 1680 C C . ILE B 1 61 ? -9.703 -11.602 -8.25 1 98.81 61 ILE B C 1
ATOM 1682 O O . ILE B 1 61 ? -10.922 -11.625 -8.438 1 98.81 61 ILE B O 1
ATOM 1686 N N . LYS B 1 62 ? -8.938 -12.57 -8.547 1 98.62 62 LYS B N 1
ATOM 1687 C CA . LYS B 1 62 ? -9.422 -13.789 -9.188 1 98.62 62 LYS B CA 1
ATOM 1688 C C . LYS B 1 62 ? -9.039 -15.031 -8.383 1 98.62 62 LYS B C 1
ATOM 1690 O O . LYS B 1 62 ? -8.75 -14.93 -7.188 1 98.62 62 LYS B O 1
ATOM 1695 N N . ALA B 1 63 ? -9.25 -16.172 -8.969 1 98.69 63 ALA B N 1
ATOM 1696 C CA . ALA B 1 63 ? -8.805 -17.406 -8.336 1 98.69 63 ALA B CA 1
ATOM 1697 C C . ALA B 1 63 ? -7.285 -17.422 -8.164 1 98.69 63 ALA B C 1
ATOM 1699 O O . ALA B 1 63 ? -6.566 -16.734 -8.898 1 98.69 63 ALA B O 1
ATOM 1700 N N . THR B 1 64 ? -6.824 -18.219 -7.23 1 98.88 64 THR B N 1
ATOM 1701 C CA . THR B 1 64 ? -5.426 -18.156 -6.812 1 98.88 64 THR B CA 1
ATOM 1702 C C . THR B 1 64 ? -4.5 -18.422 -8 1 98.88 64 THR B C 1
ATOM 1704 O O . THR B 1 64 ? -3.486 -17.734 -8.156 1 98.88 64 THR B O 1
ATOM 1707 N N . ALA B 1 65 ? -4.812 -19.312 -8.844 1 98.88 65 ALA B N 1
ATOM 1708 C CA . ALA B 1 65 ? -3.955 -19.594 -9.984 1 98.88 65 ALA B CA 1
ATOM 1709 C C . ALA B 1 65 ? -3.846 -18.391 -10.906 1 98.88 65 ALA B C 1
ATOM 1711 O O . ALA B 1 65 ? -2.758 -18.062 -11.391 1 98.88 65 ALA B O 1
ATOM 1712 N N . GLU B 1 66 ? -4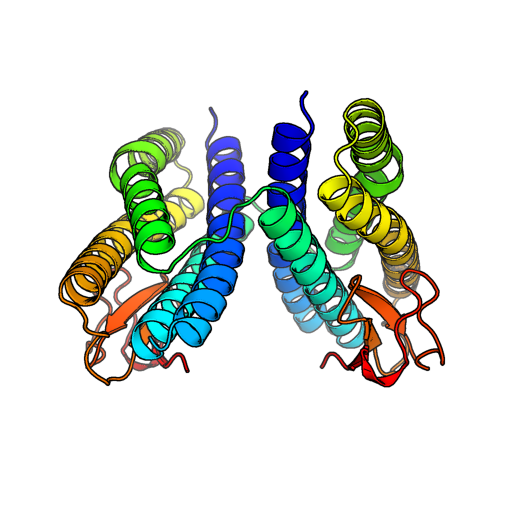.957 -17.734 -11.164 1 98.88 66 GLU B N 1
ATOM 1713 C CA . GLU B 1 66 ? -4.961 -16.531 -12.008 1 98.88 66 GLU B CA 1
ATOM 1714 C C . GLU B 1 66 ? -4.207 -15.391 -11.344 1 98.88 66 GLU B C 1
ATOM 1716 O O . GLU B 1 66 ? -3.48 -14.648 -12.008 1 98.88 66 GLU B O 1
ATOM 1721 N N . ASN B 1 67 ? -4.422 -15.242 -10.047 1 98.94 67 ASN B N 1
ATOM 1722 C CA . ASN B 1 67 ? -3.709 -14.211 -9.297 1 98.94 67 ASN B CA 1
ATOM 1723 C C . ASN B 1 67 ? -2.199 -14.438 -9.336 1 98.94 67 ASN B C 1
ATOM 1725 O O . ASN B 1 67 ? -1.43 -13.484 -9.477 1 98.94 67 ASN B O 1
ATOM 1729 N N . LEU B 1 68 ? -1.764 -15.719 -9.219 1 98.94 68 LEU B N 1
ATOM 1730 C CA . LEU B 1 68 ? -0.348 -16.062 -9.305 1 98.94 68 LEU B CA 1
ATOM 1731 C C . LEU B 1 68 ? 0.207 -15.734 -10.688 1 98.94 68 LEU B C 1
ATOM 1733 O O . LEU B 1 68 ? 1.32 -15.219 -10.805 1 98.94 68 LEU B O 1
ATOM 1737 N N . ARG B 1 69 ? -0.555 -15.984 -11.727 1 98.94 69 ARG B N 1
ATOM 1738 C CA . ARG B 1 69 ? -0.096 -15.664 -13.078 1 98.94 69 ARG B CA 1
ATOM 1739 C C . ARG B 1 69 ? 0.083 -14.164 -13.25 1 98.94 69 ARG B C 1
ATOM 1741 O O . ARG B 1 69 ? 1.048 -13.711 -13.875 1 98.94 69 ARG B O 1
ATOM 1748 N N . ALA B 1 70 ? -0.869 -13.414 -12.711 1 98.81 70 ALA B N 1
ATOM 1749 C CA . ALA B 1 70 ? -0.747 -11.961 -12.758 1 98.81 70 ALA B CA 1
ATOM 1750 C C . ALA B 1 70 ? 0.496 -11.492 -12.008 1 98.81 70 ALA B C 1
ATOM 1752 O O . ALA B 1 70 ? 1.219 -10.609 -12.484 1 98.81 70 ALA B O 1
ATOM 1753 N N . ALA B 1 71 ? 0.733 -12.062 -10.812 1 98.94 71 ALA B N 1
ATOM 1754 C CA . ALA B 1 71 ? 1.891 -11.695 -10 1 98.94 71 ALA B CA 1
ATOM 1755 C C . ALA B 1 71 ? 3.193 -12.039 -10.719 1 98.94 71 ALA B C 1
ATOM 1757 O O . ALA B 1 71 ? 4.129 -11.234 -10.734 1 98.94 71 ALA B O 1
ATOM 1758 N N . ILE B 1 72 ? 3.266 -13.227 -11.32 1 98.94 72 ILE B N 1
ATOM 1759 C CA . ILE B 1 72 ? 4.441 -13.68 -12.055 1 98.94 72 ILE B CA 1
ATOM 1760 C C . ILE B 1 72 ? 4.754 -12.703 -13.188 1 98.94 72 ILE B C 1
ATOM 1762 O O . ILE B 1 72 ? 5.902 -12.297 -13.367 1 98.94 72 ILE B O 1
ATOM 1766 N N . SER B 1 73 ? 3.738 -12.336 -13.93 1 98.75 73 SER B N 1
ATOM 1767 C CA . SER B 1 73 ? 3.902 -11.398 -15.031 1 98.75 73 SER B CA 1
ATOM 1768 C C . SER B 1 73 ? 4.406 -10.047 -14.539 1 98.75 73 SER B C 1
ATOM 1770 O O . SER B 1 73 ? 5.285 -9.445 -15.156 1 98.75 73 SER B O 1
ATOM 1772 N N . GLY B 1 74 ? 3.811 -9.539 -13.469 1 98.31 74 GLY B N 1
ATOM 1773 C CA . GLY B 1 74 ? 4.234 -8.266 -12.906 1 98.31 74 GLY B CA 1
ATOM 1774 C C . GLY B 1 74 ? 5.672 -8.281 -12.422 1 98.31 74 GLY B C 1
ATOM 1775 O O . GLY B 1 74 ? 6.445 -7.375 -12.742 1 98.31 74 GLY B O 1
ATOM 1776 N N . GLU B 1 75 ? 6.051 -9.32 -11.672 1 98.75 75 GLU B N 1
ATOM 1777 C CA . GLU B 1 75 ? 7.426 -9.438 -11.188 1 98.75 75 GLU B CA 1
ATOM 1778 C C . GLU B 1 75 ? 8.414 -9.508 -12.352 1 98.75 75 GLU B C 1
ATOM 1780 O O . GLU B 1 75 ? 9.477 -8.883 -12.305 1 98.75 75 GLU B O 1
ATOM 1785 N N . LYS B 1 76 ? 8.055 -10.289 -13.344 1 98.69 76 LYS B N 1
ATOM 1786 C CA . LYS B 1 76 ? 8.914 -10.445 -14.508 1 98.69 76 LYS B CA 1
ATOM 1787 C C . LYS B 1 76 ? 9.148 -9.109 -15.195 1 98.69 76 LYS B C 1
ATOM 1789 O O . LYS B 1 76 ? 10.289 -8.773 -15.539 1 98.69 76 LYS B O 1
ATOM 1794 N N . HIS B 1 77 ? 8.078 -8.375 -15.406 1 98.44 77 HIS B N 1
ATOM 1795 C CA . HIS B 1 77 ? 8.195 -7.055 -16.016 1 98.44 77 HIS B CA 1
ATOM 1796 C C . HIS B 1 77 ? 9.141 -6.16 -15.227 1 98.44 77 HIS B C 1
ATOM 1798 O O . HIS B 1 77 ? 9.961 -5.449 -15.812 1 98.44 77 HIS B O 1
ATOM 1804 N N . GLU B 1 78 ? 9.086 -6.207 -13.906 1 98.38 78 GLU B N 1
ATOM 1805 C CA . GLU B 1 78 ? 9.891 -5.336 -13.062 1 98.38 78 GLU B CA 1
ATOM 1806 C C . GLU B 1 78 ? 11.375 -5.684 -13.172 1 98.38 78 GLU B C 1
ATOM 1808 O O . GLU B 1 78 ? 12.211 -4.805 -13.398 1 98.38 78 GLU B O 1
ATOM 1813 N N . PHE B 1 79 ? 11.758 -6.965 -13.055 1 98.12 79 PHE B N 1
ATOM 1814 C CA . PHE B 1 79 ? 13.188 -7.258 -12.969 1 98.12 79 PHE B CA 1
ATOM 1815 C C . PHE B 1 79 ? 13.797 -7.395 -14.359 1 98.12 79 PHE B C 1
ATOM 1817 O O . PHE B 1 79 ? 15.008 -7.234 -14.531 1 98.12 79 PHE B O 1
ATOM 1824 N N . GLU B 1 80 ? 12.961 -7.641 -15.414 1 98.5 80 GLU B N 1
ATOM 1825 C CA . GLU B 1 80 ? 13.539 -7.816 -16.75 1 98.5 80 GLU B CA 1
ATOM 1826 C C . GLU B 1 80 ? 13.555 -6.5 -17.516 1 98.5 80 GLU B C 1
ATOM 1828 O O . GLU B 1 80 ? 14.398 -6.301 -18.391 1 98.5 80 GLU B O 1
ATOM 1833 N N . GLU B 1 81 ? 12.625 -5.602 -17.188 1 98.38 81 GLU B N 1
ATOM 1834 C CA . GLU B 1 81 ? 12.469 -4.426 -18.047 1 98.38 81 GLU B CA 1
ATOM 1835 C C . GLU B 1 81 ? 12.531 -3.141 -17.219 1 98.38 81 GLU B C 1
ATOM 1837 O O . GLU B 1 81 ? 13.414 -2.309 -17.422 1 98.38 81 GLU B O 1
ATOM 1842 N N . MET B 1 82 ? 11.68 -2.969 -16.234 1 98.25 82 MET B N 1
ATOM 1843 C CA . MET B 1 82 ? 11.484 -1.698 -15.547 1 98.25 82 MET B CA 1
ATOM 1844 C C . MET B 1 82 ? 12.742 -1.298 -14.773 1 98.25 82 MET B C 1
ATOM 1846 O O . MET B 1 82 ? 13.32 -0.243 -15.031 1 98.25 82 MET B O 1
ATOM 1850 N N . TYR B 1 83 ? 13.141 -2.174 -13.906 1 98.75 83 TYR B N 1
ATOM 1851 C CA . TYR B 1 83 ? 14.227 -1.775 -13.016 1 98.75 83 TYR B CA 1
ATOM 1852 C C . TYR B 1 83 ? 15.539 -1.664 -13.773 1 98.75 83 TYR B C 1
ATOM 1854 O O . TYR B 1 83 ? 16.328 -0.753 -13.523 1 98.75 83 TYR B O 1
ATOM 1862 N N . PRO B 1 84 ? 15.883 -2.621 -14.742 1 98.75 84 PRO B N 1
ATOM 1863 C CA . PRO B 1 84 ? 17.125 -2.414 -15.5 1 98.75 84 PRO B CA 1
ATOM 1864 C C . PRO B 1 84 ? 17.172 -1.054 -16.188 1 98.75 84 PRO B C 1
ATOM 1866 O O . PRO B 1 84 ? 18.188 -0.371 -16.156 1 98.75 84 PRO B O 1
ATOM 1869 N N . ALA B 1 85 ? 16.062 -0.61 -16.766 1 98.69 85 ALA B N 1
ATOM 1870 C CA . ALA B 1 85 ? 16.016 0.693 -17.422 1 98.69 85 ALA B CA 1
ATOM 1871 C C . ALA B 1 85 ? 16.141 1.825 -16.406 1 98.69 85 ALA B C 1
ATOM 1873 O O . ALA B 1 85 ? 16.844 2.812 -16.656 1 98.69 85 ALA B O 1
ATOM 1874 N N . PHE B 1 86 ? 15.477 1.722 -15.281 1 98.81 86 PHE B N 1
ATOM 1875 C CA . PHE B 1 86 ? 15.516 2.744 -14.242 1 98.81 86 PHE B CA 1
ATOM 1876 C C . PHE B 1 86 ? 16.906 2.855 -13.648 1 98.81 86 PHE B C 1
ATOM 1878 O O . PHE B 1 86 ? 17.391 3.959 -13.383 1 98.81 86 PHE B O 1
ATOM 1885 N N . ILE B 1 87 ? 17.547 1.707 -13.406 1 98.69 87 ILE B N 1
ATOM 1886 C CA . ILE B 1 87 ? 18.875 1.657 -12.812 1 98.69 87 ILE B CA 1
ATOM 1887 C C . ILE B 1 87 ? 19.891 2.303 -13.766 1 98.69 87 ILE B C 1
ATOM 1889 O O . ILE B 1 87 ? 20.766 3.055 -13.336 1 98.69 87 ILE B O 1
ATOM 1893 N N . ALA B 1 88 ? 19.75 2.053 -15.062 1 98.62 88 ALA B N 1
ATOM 1894 C CA . ALA B 1 88 ? 20.625 2.672 -16.047 1 98.62 88 ALA B CA 1
ATOM 1895 C C . ALA B 1 88 ? 20.547 4.195 -15.977 1 98.62 88 ALA B C 1
ATOM 1897 O O . ALA B 1 88 ? 21.562 4.883 -16.031 1 98.62 88 ALA B O 1
ATOM 1898 N N . THR B 1 89 ? 19.312 4.723 -15.875 1 98.56 89 THR B N 1
ATOM 1899 C CA . THR B 1 89 ? 19.109 6.164 -15.773 1 98.56 89 THR B CA 1
ATOM 1900 C C . THR B 1 89 ? 19.75 6.707 -14.492 1 98.56 89 THR B C 1
ATOM 1902 O O . THR B 1 89 ? 20.422 7.738 -14.523 1 98.56 89 THR B O 1
ATOM 1905 N N . ALA B 1 90 ? 19.516 6.031 -13.398 1 98.56 90 ALA B N 1
ATOM 1906 C CA . ALA B 1 90 ? 20.031 6.465 -12.102 1 98.56 90 ALA B CA 1
ATOM 1907 C C . ALA B 1 90 ? 21.562 6.457 -12.102 1 98.56 90 ALA B C 1
ATOM 1909 O O . ALA B 1 90 ? 22.188 7.328 -11.5 1 98.56 90 ALA B O 1
ATOM 1910 N N . GLU B 1 91 ? 22.141 5.438 -12.766 1 98.38 91 GLU B N 1
ATOM 1911 C CA . GLU B 1 91 ? 23.594 5.367 -12.883 1 98.38 91 GLU B CA 1
ATOM 1912 C C . GLU B 1 91 ? 24.141 6.559 -13.664 1 98.38 91 GLU B C 1
ATOM 1914 O O . GLU B 1 91 ? 25.141 7.176 -13.258 1 98.38 91 GLU B O 1
ATOM 1919 N N . ALA B 1 92 ? 23.547 6.824 -14.719 1 98.38 92 ALA B N 1
ATOM 1920 C CA . ALA B 1 92 ? 23.984 7.922 -15.57 1 98.38 92 ALA B CA 1
ATOM 1921 C C . ALA B 1 92 ? 23.922 9.258 -14.828 1 98.38 92 ALA B C 1
ATOM 1923 O O . ALA B 1 92 ? 24.75 10.141 -15.055 1 98.38 92 ALA B O 1
ATOM 1924 N N . GLU B 1 93 ? 22.938 9.359 -13.906 1 98.12 93 GLU B N 1
ATOM 1925 C CA . GLU B 1 93 ? 22.734 10.609 -13.188 1 98.12 93 GLU B CA 1
ATOM 1926 C C . GLU B 1 93 ? 23.5 10.625 -11.867 1 98.12 93 GLU B C 1
ATOM 1928 O O . GLU B 1 93 ? 23.531 11.641 -11.172 1 98.12 93 GLU B O 1
ATOM 1933 N N . GLY B 1 94 ? 24.047 9.547 -11.539 1 98.12 94 GLY B N 1
ATOM 1934 C CA . GLY B 1 94 ? 24.781 9.438 -10.289 1 98.12 94 GLY B CA 1
ATOM 1935 C C . GLY B 1 94 ? 23.891 9.492 -9.062 1 98.12 94 GLY B C 1
ATOM 1936 O O . GLY B 1 94 ? 24.297 9.977 -8.008 1 98.12 94 GLY B O 1
ATOM 1937 N N . ALA B 1 95 ? 22.703 9.062 -9.156 1 98.12 95 ALA B N 1
ATOM 1938 C CA . ALA B 1 95 ? 21.734 9.086 -8.062 1 98.12 95 ALA B CA 1
ATOM 1939 C C . ALA B 1 95 ? 21.922 7.891 -7.137 1 98.12 95 ALA B C 1
ATOM 1941 O O . ALA B 1 95 ? 21.188 6.902 -7.23 1 98.12 95 ALA B O 1
ATOM 1942 N N . ARG B 1 96 ? 22.719 8.023 -6.211 1 97.75 96 ARG B N 1
ATOM 1943 C CA . ARG B 1 96 ? 23.234 6.902 -5.434 1 97.75 96 ARG B CA 1
ATOM 1944 C C . ARG B 1 96 ? 22.125 6.242 -4.613 1 97.75 96 ARG B C 1
ATOM 1946 O O . ARG B 1 96 ? 22.031 5.016 -4.559 1 97.75 96 ARG B O 1
ATOM 1953 N N . MET B 1 97 ? 21.266 7.012 -3.908 1 97.81 97 MET B N 1
ATOM 1954 C CA . MET B 1 97 ? 20.203 6.438 -3.074 1 97.81 97 MET B CA 1
ATOM 1955 C C . MET B 1 97 ? 19.172 5.707 -3.928 1 97.81 97 MET B C 1
ATOM 1957 O O . MET B 1 97 ? 18.688 4.641 -3.541 1 97.81 97 MET B O 1
ATOM 1961 N N . ALA B 1 98 ? 18.891 6.281 -5.051 1 98.44 98 ALA B N 1
ATOM 1962 C CA . ALA B 1 98 ? 17.969 5.633 -5.988 1 98.44 98 ALA B CA 1
ATOM 1963 C C . ALA B 1 98 ? 18.547 4.312 -6.492 1 98.44 98 ALA B C 1
ATOM 1965 O O . ALA B 1 98 ? 17.844 3.311 -6.59 1 98.44 98 ALA B O 1
ATOM 1966 N N . LEU B 1 99 ? 19.844 4.293 -6.812 1 98.19 99 LEU B N 1
ATOM 1967 C CA . LEU B 1 99 ? 20.516 3.102 -7.312 1 98.19 99 LEU B CA 1
ATOM 1968 C C . LEU B 1 99 ? 20.438 1.965 -6.301 1 98.19 99 LEU B C 1
ATOM 1970 O O . LEU B 1 99 ? 20.094 0.835 -6.656 1 98.19 99 LEU B O 1
ATOM 1974 N N . LEU B 1 100 ? 20.703 2.295 -5.113 1 98.06 100 LEU B N 1
ATOM 1975 C CA . LEU B 1 100 ? 20.688 1.271 -4.074 1 98.06 100 LEU B CA 1
ATOM 1976 C C . LEU B 1 100 ? 19.281 0.685 -3.914 1 98.06 100 LEU B C 1
ATOM 1978 O O . LEU B 1 100 ? 19.125 -0.537 -3.871 1 98.06 100 LEU B O 1
ATOM 1982 N N . SER B 1 101 ? 18.312 1.542 -3.797 1 98.38 101 SER B N 1
ATOM 1983 C CA . SER B 1 101 ? 16.938 1.103 -3.6 1 98.38 101 SER B CA 1
ATOM 1984 C C . SER B 1 101 ? 16.453 0.24 -4.762 1 98.38 101 SER B C 1
ATOM 1986 O O . SER B 1 101 ? 15.859 -0.818 -4.551 1 98.38 101 SER B O 1
ATOM 1988 N N . MET B 1 102 ? 16.766 0.646 -6.035 1 98.88 102 MET B N 1
ATOM 1989 C CA . MET B 1 102 ? 16.25 -0.048 -7.211 1 98.88 102 MET B CA 1
ATOM 1990 C C . MET B 1 102 ? 17.031 -1.337 -7.469 1 98.88 102 MET B C 1
ATOM 1992 O O . MET B 1 102 ? 16.469 -2.32 -7.949 1 98.88 102 MET B O 1
ATOM 1996 N N . ARG B 1 103 ? 18.297 -1.352 -7.125 1 98.62 103 ARG B N 1
ATOM 1997 C CA . ARG B 1 103 ? 19.078 -2.58 -7.281 1 98.62 103 ARG B CA 1
ATOM 1998 C C . ARG B 1 103 ? 18.609 -3.648 -6.297 1 98.62 103 ARG B C 1
ATOM 2000 O O . ARG B 1 103 ? 18.516 -4.824 -6.645 1 98.62 103 ARG B O 1
ATOM 2007 N N . HIS B 1 104 ? 18.359 -3.217 -5.031 1 98.75 104 HIS B N 1
ATOM 2008 C CA . HIS B 1 104 ? 17.781 -4.148 -4.07 1 98.75 104 HIS B CA 1
ATOM 2009 C C . HIS B 1 104 ? 16.453 -4.723 -4.586 1 98.75 104 HIS B C 1
ATOM 2011 O O . HIS B 1 104 ? 16.25 -5.938 -4.566 1 98.75 104 HIS B O 1
ATOM 2017 N N . ALA B 1 105 ? 15.57 -3.818 -5.066 1 98.81 105 ALA B N 1
ATOM 2018 C CA . ALA B 1 105 ? 14.266 -4.258 -5.551 1 98.81 105 ALA B CA 1
ATOM 2019 C C . ALA B 1 105 ? 14.414 -5.223 -6.727 1 98.81 105 ALA B C 1
ATOM 2021 O O . ALA B 1 105 ? 13.75 -6.258 -6.773 1 98.81 105 ALA B O 1
ATOM 2022 N N . LEU B 1 106 ? 15.297 -4.879 -7.688 1 98.81 106 LEU B N 1
ATOM 2023 C CA . LEU B 1 106 ? 15.508 -5.719 -8.859 1 98.81 106 LEU B CA 1
ATOM 2024 C C . LEU B 1 106 ? 15.852 -7.148 -8.453 1 98.81 106 LEU B C 1
ATOM 2026 O O . LEU B 1 106 ? 15.234 -8.102 -8.93 1 98.81 106 LEU B O 1
ATOM 2030 N N . GLU B 1 107 ? 16.781 -7.316 -7.57 1 98.75 107 GLU B N 1
ATOM 2031 C CA . GLU B 1 107 ? 17.234 -8.641 -7.148 1 98.75 107 GLU B CA 1
ATOM 2032 C C . GLU B 1 107 ? 16.109 -9.406 -6.453 1 98.75 107 GLU B C 1
ATOM 2034 O O . GLU B 1 107 ? 15.945 -10.609 -6.676 1 98.75 107 GLU B O 1
ATOM 2039 N N . VAL B 1 108 ? 15.367 -8.695 -5.664 1 98.88 108 VAL B N 1
ATOM 2040 C CA . VAL B 1 108 ? 14.336 -9.359 -4.867 1 98.88 108 VAL B CA 1
ATOM 2041 C C . VAL B 1 108 ? 13.148 -9.727 -5.758 1 98.88 108 VAL B C 1
ATOM 2043 O O . VAL B 1 108 ? 12.508 -10.758 -5.551 1 98.88 108 VAL B O 1
ATOM 2046 N N . GLU B 1 109 ? 12.836 -8.828 -6.777 1 98.81 109 GLU B N 1
ATOM 2047 C CA . GLU B 1 109 ? 11.75 -9.141 -7.699 1 98.81 109 GLU B CA 1
ATOM 2048 C C . GLU B 1 109 ? 12.016 -10.445 -8.445 1 98.81 109 GLU B C 1
ATOM 2050 O O . GLU B 1 109 ? 11.086 -11.188 -8.758 1 98.81 109 GLU B O 1
ATOM 2055 N N . LYS B 1 110 ? 13.25 -10.719 -8.758 1 98.62 110 LYS B N 1
ATOM 2056 C CA . LYS B 1 110 ? 13.625 -11.984 -9.383 1 98.62 110 LYS B CA 1
ATOM 2057 C C . LYS B 1 110 ? 13.297 -13.164 -8.477 1 98.62 110 LYS B C 1
ATOM 2059 O O . LYS B 1 110 ? 12.812 -14.203 -8.938 1 98.62 110 LYS B O 1
ATOM 2064 N N . VAL B 1 111 ? 13.586 -12.984 -7.23 1 98.75 111 VAL B N 1
ATOM 2065 C CA . VAL B 1 111 ? 13.273 -14.016 -6.242 1 98.75 111 VAL B CA 1
ATOM 2066 C C . VAL B 1 111 ? 11.766 -14.211 -6.16 1 98.75 111 VAL B C 1
ATOM 2068 O O . VAL B 1 111 ? 11.281 -15.344 -6.164 1 98.75 111 VAL B O 1
ATOM 2071 N N . HIS B 1 112 ? 10.977 -13.094 -6.09 1 98.94 112 HIS B N 1
ATOM 2072 C CA . HIS B 1 112 ? 9.523 -13.172 -6.027 1 98.94 112 HIS B CA 1
ATOM 2073 C C . HIS B 1 112 ? 8.961 -13.93 -7.227 1 98.94 112 HIS B C 1
ATOM 2075 O O . HIS B 1 112 ? 8.039 -14.742 -7.078 1 98.94 112 HIS B O 1
ATOM 2081 N N . HIS B 1 113 ? 9.5 -13.617 -8.398 1 98.88 113 HIS B N 1
ATOM 2082 C CA . HIS B 1 113 ? 9.07 -14.297 -9.617 1 98.88 113 HIS B CA 1
ATOM 2083 C C . HIS B 1 113 ? 9.211 -15.812 -9.477 1 98.88 113 HIS B C 1
ATOM 2085 O O . HIS B 1 113 ? 8.289 -16.562 -9.805 1 98.88 113 HIS B O 1
ATOM 2091 N N . GLY B 1 114 ? 10.359 -16.25 -9.016 1 98.81 114 GLY B N 1
ATOM 2092 C CA . GLY B 1 114 ? 10.578 -17.672 -8.82 1 98.81 114 GLY B CA 1
ATOM 2093 C C . GLY B 1 114 ? 9.641 -18.297 -7.801 1 98.81 114 GLY B C 1
ATOM 2094 O O . GLY B 1 114 ? 9.086 -19.375 -8.031 1 98.81 114 GLY B O 1
ATOM 2095 N N . LEU B 1 115 ? 9.445 -17.656 -6.672 1 98.81 115 LEU B N 1
ATOM 2096 C CA . LEU B 1 115 ? 8.57 -18.141 -5.613 1 98.81 115 LEU B CA 1
ATOM 2097 C C . LEU B 1 115 ? 7.137 -18.297 -6.117 1 98.81 115 LEU B C 1
ATOM 2099 O O . LEU B 1 115 ? 6.484 -19.312 -5.863 1 98.81 115 LEU B O 1
ATOM 2103 N N . PHE B 1 116 ? 6.625 -17.266 -6.844 1 98.94 116 PHE B N 1
ATOM 2104 C CA . PHE B 1 116 ? 5.266 -17.312 -7.367 1 98.94 116 PHE B CA 1
ATOM 2105 C C . PHE B 1 116 ? 5.137 -18.391 -8.445 1 98.94 116 PHE B C 1
ATOM 2107 O O . PHE B 1 116 ? 4.094 -19.031 -8.562 1 98.94 116 PHE B O 1
ATOM 2114 N N . THR B 1 117 ? 6.207 -18.531 -9.281 1 98.88 117 THR B N 1
ATOM 2115 C CA . THR B 1 117 ? 6.203 -19.578 -10.297 1 98.88 117 THR B CA 1
ATOM 2116 C C . THR B 1 117 ? 6.078 -20.953 -9.656 1 98.88 117 THR B C 1
ATOM 2118 O O . THR B 1 117 ? 5.289 -21.797 -10.109 1 98.88 117 THR B O 1
ATOM 2121 N N . ASP B 1 118 ? 6.84 -21.219 -8.586 1 98.75 118 ASP B N 1
ATOM 2122 C CA . ASP B 1 118 ? 6.75 -22.469 -7.852 1 98.75 118 ASP B CA 1
ATOM 2123 C C . ASP B 1 118 ? 5.363 -22.656 -7.242 1 98.75 118 ASP B C 1
ATOM 2125 O O . ASP B 1 118 ? 4.82 -23.766 -7.242 1 98.75 118 ASP B O 1
ATOM 2129 N N . ALA B 1 119 ? 4.824 -21.609 -6.703 1 98.88 119 ALA B N 1
ATOM 2130 C CA . ALA B 1 119 ? 3.49 -21.672 -6.109 1 98.88 119 ALA B CA 1
ATOM 2131 C C . ALA B 1 119 ? 2.439 -22.031 -7.156 1 98.88 119 ALA B C 1
ATOM 2133 O O . ALA B 1 119 ? 1.529 -22.812 -6.883 1 98.88 119 ALA B O 1
ATOM 2134 N N . LEU B 1 120 ? 2.535 -21.375 -8.328 1 98.88 120 LEU B N 1
ATOM 2135 C CA . LEU B 1 120 ? 1.599 -21.688 -9.398 1 98.88 120 LEU B CA 1
ATOM 2136 C C . LEU B 1 120 ? 1.672 -23.156 -9.781 1 98.88 120 LEU B C 1
ATOM 2138 O O . LEU B 1 120 ? 0.642 -23.797 -9.992 1 98.88 120 LEU B O 1
ATOM 2142 N N . ALA B 1 121 ? 2.902 -23.719 -9.883 1 98.81 121 ALA B N 1
ATOM 2143 C CA . ALA B 1 121 ? 3.08 -25.125 -10.203 1 98.81 121 ALA B CA 1
ATOM 2144 C C . ALA B 1 121 ? 2.391 -26.016 -9.164 1 98.81 121 ALA B C 1
ATOM 2146 O O . ALA B 1 121 ? 1.771 -27.016 -9.516 1 98.81 121 ALA B O 1
ATOM 2147 N N . ALA B 1 122 ? 2.545 -25.609 -7.898 1 98.62 122 ALA B N 1
ATOM 2148 C CA . ALA B 1 122 ? 1.906 -26.375 -6.828 1 98.62 122 ALA B CA 1
ATOM 2149 C C . ALA B 1 122 ? 0.389 -26.375 -6.984 1 98.62 122 ALA B C 1
ATOM 2151 O O . ALA B 1 122 ? -0.249 -27.422 -6.914 1 98.62 122 ALA B O 1
ATOM 2152 N N . VAL B 1 123 ? -0.196 -25.219 -7.203 1 98.5 123 VAL B N 1
ATOM 2153 C CA . VAL B 1 123 ? -1.644 -25.078 -7.324 1 98.5 123 VAL B CA 1
ATOM 2154 C C . VAL B 1 123 ? -2.141 -25.875 -8.523 1 98.5 123 VAL B C 1
ATOM 2156 O O . VAL B 1 123 ? -3.182 -26.531 -8.453 1 98.5 123 VAL B O 1
ATOM 2159 N N . GLU B 1 124 ? -1.427 -25.75 -9.656 1 98.31 124 GLU B N 1
ATOM 2160 C CA . GLU B 1 124 ? -1.815 -26.453 -10.875 1 98.31 124 GLU B CA 1
ATOM 2161 C C . GLU B 1 124 ? -1.757 -27.969 -10.664 1 98.31 124 GLU B C 1
ATOM 2163 O O . GLU B 1 124 ? -2.486 -28.719 -11.32 1 98.31 124 GLU B O 1
ATOM 2168 N N . ALA B 1 125 ? -0.983 -28.438 -9.734 1 98.31 125 ALA B N 1
ATOM 2169 C CA . ALA B 1 125 ? -0.879 -29.859 -9.391 1 98.31 125 ALA B CA 1
ATOM 2170 C C . ALA B 1 125 ? -1.883 -30.234 -8.305 1 98.31 125 ALA B C 1
ATOM 2172 O O . ALA B 1 125 ? -1.914 -31.375 -7.844 1 98.31 125 ALA B O 1
ATOM 2173 N N . GLY B 1 126 ? -2.656 -29.328 -7.84 1 97.75 126 GLY B N 1
ATOM 2174 C CA . GLY B 1 126 ? -3.719 -29.578 -6.879 1 97.75 126 GLY B CA 1
ATOM 2175 C C . GLY B 1 126 ? -3.252 -29.5 -5.438 1 97.75 126 GLY B C 1
ATOM 2176 O O . GLY B 1 126 ? -3.869 -30.094 -4.551 1 97.75 126 GLY B O 1
ATOM 2177 N N . HIS B 1 127 ? -2.146 -28.781 -5.27 1 97.81 127 HIS B N 1
ATOM 2178 C CA . HIS B 1 127 ? -1.56 -28.734 -3.936 1 97.81 127 HIS B CA 1
ATOM 2179 C C . HIS B 1 127 ? -1.317 -27.297 -3.488 1 97.81 127 HIS B C 1
ATOM 2181 O O . HIS B 1 127 ? -1.294 -26.391 -4.312 1 97.81 127 HIS B O 1
ATOM 2187 N N . ASP B 1 128 ? -1.233 -27.109 -2.174 1 98.5 128 ASP B N 1
ATOM 2188 C CA . ASP B 1 128 ? -0.638 -25.906 -1.607 1 98.5 128 ASP B CA 1
ATOM 2189 C C . ASP B 1 128 ? 0.884 -26.016 -1.554 1 98.5 128 ASP B C 1
ATOM 2191 O O . ASP B 1 128 ? 1.453 -27.031 -1.987 1 98.5 128 ASP B O 1
ATOM 2195 N N . LEU B 1 129 ? 1.54 -24.953 -1.144 1 98.38 129 LEU B N 1
ATOM 2196 C CA . LEU B 1 129 ? 2.957 -25.047 -0.806 1 98.38 129 LEU B CA 1
ATOM 2197 C C . LEU B 1 129 ? 3.156 -25.844 0.48 1 98.38 129 LEU B C 1
ATOM 2199 O O . LEU B 1 129 ? 2.244 -25.938 1.306 1 98.38 129 LEU B O 1
ATOM 2203 N N . PRO B 1 130 ? 4.34 -26.5 0.626 1 96.38 130 PRO B N 1
ATOM 2204 C CA . PRO B 1 130 ? 4.594 -27.156 1.911 1 96.38 130 PRO B CA 1
ATOM 2205 C C . PRO B 1 130 ? 4.59 -26.172 3.084 1 96.38 130 PRO B C 1
ATOM 2207 O O . PRO B 1 130 ? 4.992 -25.016 2.93 1 96.38 130 PRO B O 1
ATOM 2210 N N . GLU B 1 131 ? 4.172 -26.719 4.238 1 95.56 131 GLU B N 1
ATOM 2211 C CA . GLU B 1 131 ? 4.18 -25.906 5.445 1 95.56 131 GLU B CA 1
ATOM 2212 C C . GLU B 1 131 ? 5.598 -25.484 5.82 1 95.56 131 GLU B C 1
ATOM 2214 O O . GLU B 1 131 ? 6.539 -26.266 5.676 1 95.56 131 GLU B O 1
ATOM 2219 N N . GLY B 1 132 ? 5.75 -24.203 6.211 1 93.5 132 GLY B N 1
ATOM 2220 C CA . GLY B 1 132 ? 7.043 -23.688 6.637 1 93.5 132 GLY B CA 1
ATOM 2221 C C . GLY B 1 132 ? 7.023 -22.203 6.914 1 93.5 132 GLY B C 1
ATOM 2222 O O . GLY B 1 132 ? 6.062 -21.516 6.566 1 93.5 132 GLY B O 1
ATOM 2223 N N . GLY B 1 133 ? 8.07 -21.766 7.578 1 97.25 133 GLY B N 1
ATOM 2224 C CA . GLY B 1 133 ? 8.195 -20.328 7.82 1 97.25 133 GLY B CA 1
ATOM 2225 C C . GLY B 1 133 ? 8.641 -19.547 6.594 1 97.25 133 GLY B C 1
ATOM 2226 O O . GLY B 1 133 ? 9.406 -20.062 5.773 1 97.25 133 GLY B O 1
ATOM 2227 N N . ILE B 1 134 ? 8.086 -18.453 6.363 1 98.62 134 ILE B N 1
ATOM 2228 C CA . ILE B 1 134 ? 8.562 -17.516 5.348 1 98.62 134 ILE B CA 1
ATOM 2229 C C . ILE B 1 134 ? 9.102 -16.25 6.02 1 98.62 134 ILE B C 1
ATOM 2231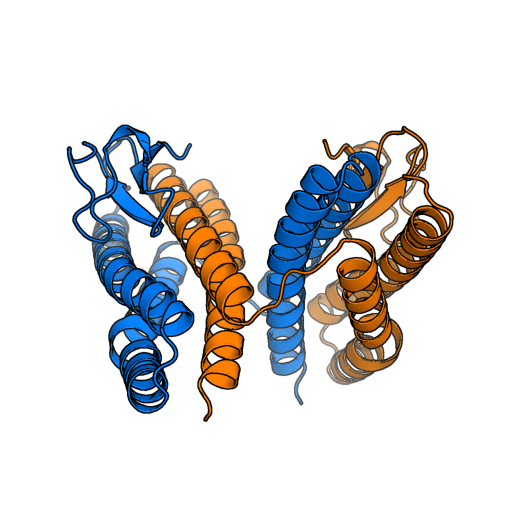 O O . ILE B 1 134 ? 8.477 -15.711 6.93 1 98.62 134 ILE B O 1
ATOM 2235 N N . HIS B 1 135 ? 10.281 -15.836 5.59 1 98.81 135 HIS B N 1
ATOM 2236 C CA . HIS B 1 135 ? 10.984 -14.727 6.23 1 98.81 135 HIS B CA 1
ATOM 2237 C C . HIS B 1 135 ? 11.336 -13.641 5.219 1 98.81 135 HIS B C 1
ATOM 2239 O O . HIS B 1 135 ? 11.586 -13.938 4.047 1 98.81 135 HIS B O 1
ATOM 2245 N N . VAL B 1 136 ? 11.312 -12.43 5.68 1 98.94 136 VAL B N 1
ATOM 2246 C CA . VAL B 1 136 ? 11.594 -11.289 4.82 1 98.94 136 VAL B CA 1
ATOM 2247 C C . VAL B 1 136 ? 12.688 -10.422 5.453 1 98.94 136 VAL B C 1
ATOM 2249 O O . VAL B 1 136 ? 12.594 -10.062 6.633 1 98.94 136 VAL B O 1
ATOM 2252 N N . CYS B 1 137 ? 13.766 -10.172 4.746 1 98.88 137 CYS B N 1
ATOM 2253 C CA . CYS B 1 137 ? 14.812 -9.25 5.195 1 98.88 137 CYS B CA 1
ATOM 2254 C C . CYS B 1 137 ? 14.258 -7.844 5.375 1 98.88 137 CYS B C 1
ATOM 2256 O O . CYS B 1 137 ? 13.719 -7.258 4.434 1 98.88 137 CYS B O 1
ATOM 2258 N N . GLY B 1 138 ? 14.43 -7.215 6.496 1 98.56 138 GLY B N 1
ATOM 2259 C CA . GLY B 1 138 ? 13.883 -5.91 6.82 1 98.56 138 GLY B CA 1
ATOM 2260 C C . GLY B 1 138 ? 14.602 -4.77 6.121 1 98.56 138 GLY B C 1
ATOM 2261 O O . GLY B 1 138 ? 14.141 -3.625 6.16 1 98.56 138 GLY B O 1
ATOM 2262 N N . ILE B 1 139 ? 15.695 -5.113 5.387 1 98.62 139 ILE B N 1
ATOM 2263 C CA . ILE B 1 139 ? 16.5 -4.082 4.746 1 98.62 139 ILE B CA 1
ATOM 2264 C C . ILE B 1 139 ? 16.188 -4.031 3.254 1 98.62 139 ILE B C 1
ATOM 2266 O O . ILE B 1 139 ? 15.945 -2.955 2.701 1 98.62 139 ILE B O 1
ATOM 2270 N N . CYS B 1 140 ? 16.125 -5.176 2.617 1 98.81 140 CYS B N 1
ATOM 2271 C CA . CYS B 1 140 ? 15.992 -5.16 1.165 1 98.81 140 CYS B CA 1
ATOM 2272 C C . CYS B 1 140 ? 14.734 -5.906 0.729 1 98.81 140 CYS B C 1
ATOM 2274 O O . CYS B 1 140 ? 14.344 -5.848 -0.439 1 98.81 140 CYS B O 1
ATOM 2276 N N . GLY B 1 141 ? 14.078 -6.625 1.597 1 98.81 141 GLY B N 1
ATOM 2277 C CA . GLY B 1 141 ? 12.859 -7.34 1.261 1 98.81 141 GLY B CA 1
ATOM 2278 C C . GLY B 1 141 ? 13.109 -8.758 0.789 1 98.81 141 GLY B C 1
ATOM 2279 O O . GLY B 1 141 ? 12.18 -9.461 0.382 1 98.81 141 GLY B O 1
ATOM 2280 N N . HIS B 1 142 ? 14.383 -9.258 0.785 1 98.88 142 HIS B N 1
ATOM 2281 C CA . HIS B 1 142 ? 14.633 -10.633 0.38 1 98.88 142 HIS B CA 1
ATOM 2282 C C . HIS B 1 142 ? 13.727 -11.602 1.13 1 98.88 142 HIS B C 1
ATOM 2284 O O . HIS B 1 142 ? 13.586 -11.508 2.352 1 98.88 142 HIS B O 1
ATOM 2290 N N . THR B 1 143 ? 13.133 -12.477 0.398 1 98.81 143 THR B N 1
ATOM 2291 C CA . THR B 1 143 ? 12.125 -13.391 0.922 1 98.81 143 THR B CA 1
ATOM 2292 C C . THR B 1 143 ? 12.594 -14.836 0.815 1 98.81 143 THR B C 1
ATOM 2294 O O . THR B 1 143 ? 12.984 -15.289 -0.263 1 98.81 143 THR B O 1
ATOM 2297 N N . VAL B 1 144 ? 12.523 -15.508 1.885 1 98.06 144 VAL B N 1
ATOM 2298 C CA . VAL B 1 144 ? 13.023 -16.875 1.898 1 98.06 144 VAL B CA 1
ATOM 2299 C C . VAL B 1 144 ? 12.016 -17.797 2.58 1 98.06 144 VAL B C 1
ATOM 2301 O O . VAL B 1 144 ? 11.406 -17.422 3.586 1 98.06 144 VAL B O 1
ATOM 2304 N N . ILE B 1 145 ? 11.734 -18.906 1.95 1 97.31 145 ILE B N 1
ATOM 2305 C CA . ILE B 1 145 ? 10.945 -19.953 2.578 1 97.31 145 ILE B CA 1
ATOM 2306 C C . ILE B 1 145 ? 11.875 -20.906 3.346 1 97.31 145 ILE B C 1
ATOM 2308 O O . ILE B 1 145 ? 12.852 -21.406 2.793 1 97.31 145 ILE B O 1
ATOM 2312 N N . GLY B 1 146 ? 11.562 -21.125 4.598 1 95.88 146 GLY B N 1
ATOM 2313 C CA . GLY B 1 146 ? 12.352 -22.047 5.406 1 95.88 146 GLY B CA 1
ATOM 2314 C C . GLY B 1 146 ? 13.43 -21.359 6.211 1 95.88 146 GLY B C 1
ATOM 2315 O O . GLY B 1 146 ? 13.156 -20.391 6.934 1 95.88 146 GLY B O 1
ATOM 2316 N N . GLU B 1 147 ? 14.688 -21.734 5.977 1 95.69 147 GLU B N 1
ATOM 2317 C CA . GLU B 1 147 ? 15.797 -21.297 6.828 1 95.69 147 GLU B CA 1
ATOM 2318 C C . GLU B 1 147 ? 16.312 -19.922 6.41 1 95.69 147 GLU B C 1
ATOM 2320 O O . GLU B 1 147 ? 16.516 -19.672 5.223 1 95.69 147 GLU B O 1
ATOM 2325 N N . VAL B 1 148 ? 16.484 -19.062 7.352 1 98 148 VAL B N 1
ATOM 2326 C CA . VAL B 1 148 ? 17.078 -17.734 7.148 1 98 148 VAL B CA 1
ATOM 2327 C C . VAL B 1 148 ? 18.578 -17.859 6.98 1 98 148 VAL B C 1
ATOM 2329 O O . VAL B 1 148 ? 19.25 -18.531 7.777 1 98 148 VAL B O 1
ATOM 2332 N N . PRO B 1 149 ? 19.125 -17.312 5.984 1 97.88 149 PRO B N 1
ATOM 2333 C CA . PRO B 1 149 ? 20.578 -17.359 5.824 1 97.88 149 PRO B CA 1
ATOM 2334 C C . PRO B 1 149 ? 21.328 -16.531 6.867 1 97.88 149 PRO B C 1
ATOM 2336 O O . PRO B 1 149 ? 20.75 -15.586 7.422 1 97.88 149 PRO B O 1
ATOM 2339 N N . ASP B 1 150 ? 22.547 -16.859 7.039 1 98.19 150 ASP B N 1
ATOM 2340 C CA . ASP B 1 150 ? 23.375 -16.109 7.98 1 98.19 150 ASP B CA 1
ATOM 2341 C C . ASP B 1 150 ? 23.5 -14.648 7.547 1 98.19 150 ASP B C 1
ATOM 2343 O O . ASP B 1 150 ? 23.5 -13.75 8.383 1 98.19 150 ASP B O 1
ATOM 2347 N N . GLN B 1 151 ? 23.625 -14.547 6.207 1 98.19 151 GLN B N 1
ATOM 2348 C CA . GLN B 1 151 ? 23.703 -13.227 5.59 1 98.19 151 GLN B CA 1
ATOM 2349 C C . GLN B 1 151 ? 22.781 -13.141 4.371 1 98.19 151 GLN B C 1
ATOM 2351 O O . GLN B 1 151 ? 22.766 -14.047 3.539 1 98.19 151 GLN B O 1
ATOM 2356 N N . CYS B 1 152 ? 22.094 -12.016 4.324 1 98.69 152 CYS B N 1
ATOM 2357 C CA . CYS B 1 152 ? 21.219 -11.812 3.174 1 98.69 152 CYS B CA 1
ATOM 2358 C C . CYS B 1 152 ? 22.016 -11.789 1.878 1 98.69 152 CYS B C 1
ATOM 2360 O O . CYS B 1 152 ? 22.984 -11.039 1.752 1 98.69 152 CYS B O 1
ATOM 2362 N N . PRO B 1 153 ? 21.672 -12.547 0.952 1 98.31 153 PRO B N 1
ATOM 2363 C CA . PRO B 1 153 ? 22.438 -12.594 -0.293 1 98.31 153 PRO B CA 1
ATOM 2364 C C . PRO B 1 153 ? 22.281 -11.328 -1.129 1 98.31 153 PRO B C 1
ATOM 2366 O O . PRO B 1 153 ? 23.031 -11.133 -2.098 1 98.31 153 PRO B O 1
ATOM 2369 N N . VAL B 1 154 ? 21.359 -10.477 -0.74 1 98.31 154 VAL B N 1
ATOM 2370 C CA . VAL B 1 154 ? 21.094 -9.281 -1.536 1 98.31 154 VAL B CA 1
ATOM 2371 C C . VAL B 1 154 ? 21.781 -8.078 -0.899 1 98.31 154 VAL B C 1
ATOM 2373 O O . VAL B 1 154 ? 22.578 -7.398 -1.545 1 98.31 154 VAL B O 1
ATOM 2376 N N . CYS B 1 155 ? 21.562 -7.844 0.408 1 98.44 155 CYS B N 1
ATOM 2377 C CA . CYS B 1 155 ? 22.047 -6.621 1.032 1 98.44 155 CYS B CA 1
ATOM 2378 C C . CYS B 1 155 ? 23.094 -6.934 2.092 1 98.44 155 CYS B C 1
ATOM 2380 O O . CYS B 1 155 ? 23.656 -6.023 2.713 1 98.44 155 CYS B O 1
ATOM 2382 N N . HIS B 1 156 ? 23.234 -8.227 2.393 1 98.2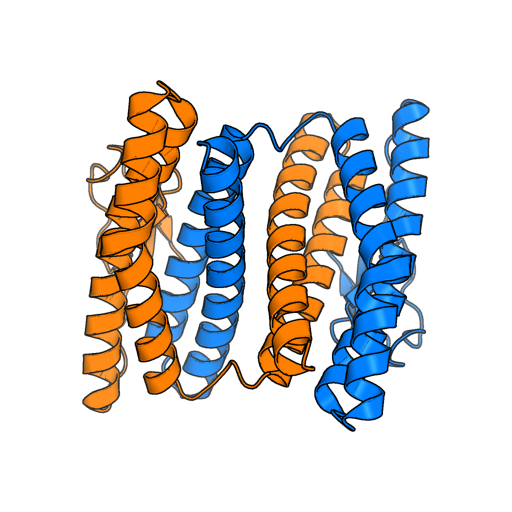5 156 HIS B N 1
ATOM 2383 C CA . HIS B 1 156 ? 24.281 -8.727 3.289 1 98.25 156 HIS B CA 1
ATOM 2384 C C . HIS B 1 156 ? 23.922 -8.453 4.746 1 98.25 156 HIS B C 1
ATOM 2386 O O . HIS B 1 156 ? 24.766 -8.578 5.629 1 98.25 156 HIS B O 1
ATOM 2392 N N . ALA B 1 157 ? 22.719 -8.094 5.004 1 98.31 157 ALA B N 1
ATOM 2393 C CA . ALA B 1 157 ? 22.266 -7.938 6.383 1 98.31 157 ALA B CA 1
ATOM 2394 C C . ALA B 1 157 ? 22.359 -9.258 7.145 1 98.31 157 ALA B C 1
ATOM 2396 O O . ALA B 1 157 ? 22.219 -10.336 6.551 1 98.31 157 ALA B O 1
ATOM 2397 N N . LYS B 1 158 ? 22.547 -9.195 8.438 1 98.38 158 LYS B N 1
ATOM 2398 C CA . LYS B 1 158 ? 22.609 -10.367 9.297 1 98.38 158 LYS B CA 1
ATOM 2399 C C . LYS B 1 158 ? 21.25 -11.016 9.445 1 98.38 158 LYS B C 1
ATOM 2401 O O . LYS B 1 158 ? 20.219 -10.375 9.211 1 98.38 158 LYS B O 1
ATOM 2406 N N . ALA B 1 159 ? 21.25 -12.25 9.891 1 98.12 159 ALA B N 1
ATOM 2407 C CA . ALA B 1 159 ? 20.047 -13.055 10.039 1 98.12 159 ALA B CA 1
ATOM 2408 C C . ALA B 1 159 ? 19.031 -12.352 10.938 1 98.12 159 ALA B C 1
ATOM 2410 O O . ALA B 1 159 ? 17.812 -12.469 10.727 1 98.12 159 ALA B O 1
ATOM 2411 N N . GLY B 1 160 ? 19.516 -11.602 11.875 1 98.19 160 GLY B N 1
ATOM 2412 C CA . GLY B 1 160 ? 18.656 -10.953 12.852 1 98.19 160 GLY B CA 1
ATOM 2413 C C . GLY B 1 160 ? 17.75 -9.898 12.25 1 98.19 160 GLY B C 1
ATOM 2414 O O . GLY B 1 160 ? 16.781 -9.469 12.883 1 98.19 160 GLY B O 1
ATOM 2415 N N . LYS B 1 161 ? 17.969 -9.508 10.984 1 98.44 161 LYS B N 1
ATOM 2416 C CA . LYS B 1 161 ? 17.172 -8.484 10.328 1 98.44 161 LYS B CA 1
ATOM 2417 C C . LYS B 1 161 ? 15.953 -9.094 9.641 1 98.44 161 LYS B C 1
ATOM 2419 O O . LYS B 1 161 ? 15.07 -8.375 9.164 1 98.44 161 LYS B O 1
ATOM 2424 N N . PHE B 1 162 ? 15.945 -10.391 9.609 1 98.69 162 PHE B N 1
ATOM 2425 C CA . PHE B 1 162 ? 14.805 -11.062 9.008 1 98.69 162 PHE B CA 1
ATOM 2426 C C . PHE B 1 162 ? 13.656 -11.188 10 1 98.69 162 PHE B C 1
ATOM 2428 O O . PHE B 1 162 ? 13.883 -11.383 11.195 1 98.69 162 PHE B O 1
ATOM 2435 N N . SER B 1 163 ? 12.461 -11.062 9.492 1 98.56 163 SER B N 1
ATOM 2436 C CA . SER B 1 163 ? 11.258 -11.312 10.281 1 98.56 163 SER B CA 1
ATOM 2437 C C . SER B 1 163 ? 10.391 -12.383 9.641 1 98.56 163 SER B C 1
ATOM 2439 O O . SER B 1 163 ? 10.242 -12.422 8.414 1 98.56 163 SER B O 1
ATOM 2441 N N . GLU B 1 164 ? 9.836 -13.18 10.461 1 98.12 164 GLU B N 1
ATOM 2442 C CA . GLU B 1 164 ? 8.898 -14.188 9.961 1 98.12 164 GLU B CA 1
ATOM 2443 C C . GLU B 1 164 ? 7.523 -13.57 9.695 1 98.12 164 GLU B C 1
ATOM 2445 O O . GLU B 1 164 ? 7.039 -12.758 10.477 1 98.12 164 GLU B O 1
ATOM 2450 N N . ILE B 1 165 ? 6.941 -13.977 8.617 1 97.94 165 ILE B N 1
ATOM 2451 C CA . ILE B 1 165 ? 5.625 -13.477 8.25 1 97.94 165 ILE B CA 1
ATOM 2452 C C . ILE B 1 165 ? 4.562 -14.523 8.562 1 97.94 165 ILE B C 1
ATOM 2454 O O . ILE B 1 165 ? 4.723 -15.703 8.219 1 97.94 165 ILE B O 1
ATOM 2458 N N . ALA B 1 166 ? 3.475 -14.172 9.203 1 90.25 166 ALA B N 1
ATOM 2459 C CA . ALA B 1 166 ? 2.4 -15.055 9.641 1 90.25 166 ALA B CA 1
ATOM 2460 C C . ALA B 1 166 ? 1.383 -15.281 8.531 1 90.25 166 ALA B C 1
ATOM 2462 O O . ALA B 1 166 ? 1.257 -14.461 7.621 1 90.25 166 ALA B O 1
#

InterPro domains:
  IPR003251 Rubrerythrin, diiron-binding domain [PF02915] (5-118)
  IPR003251 Rubrerythrin, diiron-binding domain [cd01041] (2-124)
  IPR009040 Ferritin-like diiron domain [PS50905] (1-127)
  IPR009078 Ferritin-like superfamily [SSF47240] (2-127)
  IPR012347 Ferritin-like [G3DSA:1.20.1260.10] (1-127)
  IPR048574 Rubrerythrin, rubredoxin-like domain [PF21349] (136-162)
  IPR052753 Rubrerythrin-2/Nigerythrin [PTHR33746] (2-165)

Nearest PDB structures (foldseek):
  2hr5-assembly1_A  TM=9.363E-01  e=6.306E-16  Pyrococcus furiosus
  1yuz-assembly1_A  TM=6.016E-01  e=5.432E-09  Nitratidesulfovibrio vulgaris str. Hildenborough
  7o91-assembly2_B  TM=9.239E-01  e=1.050E-06  Sulfurisphaera tokodaii str. 7
  8jh6-assembly1_B  TM=3.838E-01  e=6.752E+00  synthetic construct
  2hr5-assembly1_A  TM=9.365E-01  e=8.610E-16  Pyrococcus furiosus

pLDDT: mean 98.37, std 1.31, range [86.56, 99.0]

Radius of gyration: 19.95 Å; Cα contacts (8 Å, |Δi|>4): 578; chains: 2; bounding box: 49×56×43 Å

Organism: Paramagnetospirillum magneticum (strain ATCC 700264 / AMB-1) (NCBI:txid342108)